Protein AF-A0A1H4D7G7-F1 (afdb_monomer_lite)

Structure (mmCIF, N/CA/C/O backbone):
data_AF-A0A1H4D7G7-F1
#
_entry.id   AF-A0A1H4D7G7-F1
#
loop_
_atom_site.group_PDB
_atom_site.id
_atom_site.type_symbol
_atom_site.label_atom_id
_atom_site.label_alt_id
_atom_site.label_comp_id
_atom_site.label_asym_id
_atom_site.label_entity_id
_atom_site.label_seq_id
_atom_site.pdbx_PDB_ins_code
_atom_site.Cartn_x
_atom_site.Cartn_y
_atom_site.Cartn_z
_atom_site.occupancy
_atom_site.B_iso_or_equiv
_atom_site.auth_seq_id
_atom_site.auth_comp_id
_atom_site.auth_asym_id
_atom_site.auth_atom_id
_atom_site.pdbx_PDB_model_num
ATOM 1 N N . MET A 1 1 ? 55.343 37.343 -31.248 1.00 72.50 1 MET A N 1
ATOM 2 C CA . MET A 1 1 ? 54.315 36.961 -32.247 1.00 72.50 1 MET A CA 1
ATOM 3 C C . MET A 1 1 ? 54.359 35.471 -32.616 1.00 72.50 1 MET A C 1
ATOM 5 O O . MET A 1 1 ? 53.356 34.799 -32.429 1.00 72.50 1 MET A O 1
ATOM 9 N N . LEU A 1 2 ? 55.509 34.920 -33.034 1.00 82.06 2 LEU A N 1
ATOM 10 C CA . LEU A 1 2 ? 55.669 33.493 -33.398 1.00 82.06 2 LEU A CA 1
ATOM 11 C C . LEU A 1 2 ? 55.332 32.488 -32.276 1.00 82.06 2 LEU A C 1
ATOM 13 O O . LEU A 1 2 ? 54.690 31.473 -32.532 1.00 82.06 2 LEU A O 1
ATOM 17 N N . LEU A 1 3 ? 55.730 32.765 -31.028 1.00 81.56 3 LEU A N 1
ATOM 18 C CA . LEU A 1 3 ? 55.394 31.914 -29.872 1.00 81.56 3 LEU A CA 1
ATOM 19 C C . LEU A 1 3 ? 53.882 31.870 -29.603 1.00 81.56 3 LEU A C 1
ATOM 21 O O . LEU A 1 3 ? 53.335 30.801 -29.353 1.00 81.56 3 LEU A O 1
ATOM 25 N N . LEU A 1 4 ? 53.203 33.013 -29.740 1.00 83.75 4 LEU A N 1
ATOM 26 C CA . LEU A 1 4 ? 51.756 33.121 -29.550 1.00 83.75 4 LEU A CA 1
ATOM 27 C C . LEU A 1 4 ? 50.996 32.285 -30.594 1.00 83.75 4 LEU A C 1
ATOM 29 O O . LEU A 1 4 ? 50.075 31.561 -30.243 1.00 83.75 4 LEU A O 1
ATOM 33 N N . GLN A 1 5 ? 51.436 32.309 -31.858 1.00 86.69 5 GLN A N 1
ATOM 34 C CA . GLN A 1 5 ? 50.846 31.511 -32.944 1.00 86.69 5 GLN A CA 1
ATOM 35 C C . GLN A 1 5 ? 51.059 29.999 -32.774 1.00 86.69 5 GLN A C 1
ATOM 37 O O . GLN A 1 5 ? 50.187 29.199 -33.113 1.00 86.69 5 GLN A O 1
ATOM 42 N N . LYS A 1 6 ? 52.219 29.580 -32.252 1.00 89.31 6 LYS A N 1
ATOM 43 C CA . LYS A 1 6 ? 52.478 28.162 -31.956 1.00 89.31 6 LYS A CA 1
ATOM 44 C C . LYS A 1 6 ? 51.603 27.665 -30.804 1.00 89.31 6 LYS A C 1
ATOM 46 O O . LYS A 1 6 ? 51.054 26.571 -30.901 1.00 89.31 6 LYS A O 1
ATOM 51 N N . LEU A 1 7 ? 51.439 28.479 -29.760 1.00 90.19 7 LEU A N 1
ATOM 52 C CA . LEU A 1 7 ? 50.587 28.161 -28.613 1.00 90.19 7 LEU A CA 1
ATOM 53 C C . LEU A 1 7 ? 49.107 28.075 -29.000 1.00 90.19 7 LEU A C 1
ATOM 55 O O . LEU A 1 7 ? 48.448 27.109 -28.628 1.00 90.19 7 LEU A O 1
ATOM 59 N N . THR A 1 8 ? 48.590 29.016 -29.798 1.00 92.06 8 THR A N 1
ATOM 60 C CA . THR A 1 8 ? 47.190 28.964 -30.255 1.00 92.06 8 THR A CA 1
ATOM 61 C C . THR A 1 8 ? 46.919 27.748 -31.135 1.00 92.06 8 THR A C 1
ATOM 63 O O . THR A 1 8 ? 45.893 27.093 -30.971 1.00 92.06 8 THR A O 1
ATOM 66 N N . LYS A 1 9 ? 47.854 27.386 -32.024 1.00 92.25 9 LYS A N 1
ATOM 67 C CA . LYS A 1 9 ? 47.738 26.180 -32.854 1.00 92.25 9 LYS A CA 1
ATOM 68 C C . LYS A 1 9 ? 47.777 24.901 -32.014 1.00 92.25 9 LYS A C 1
ATOM 70 O O . LYS A 1 9 ? 46.981 24.002 -32.260 1.00 92.25 9 LYS A O 1
ATOM 75 N N . ALA A 1 10 ? 48.672 24.816 -31.030 1.00 93.00 10 ALA A N 1
ATOM 76 C CA . ALA A 1 10 ? 48.742 23.669 -30.125 1.00 93.00 10 ALA A CA 1
ATOM 77 C C . ALA A 1 10 ? 47.455 23.519 -29.299 1.00 93.00 10 ALA A C 1
ATOM 79 O O . ALA A 1 10 ? 46.913 22.419 -29.214 1.00 93.00 10 ALA A O 1
ATOM 80 N N . LEU A 1 11 ? 46.929 24.626 -28.764 1.00 94.81 11 LEU A N 1
ATOM 81 C CA . LEU A 1 11 ? 45.669 24.635 -28.023 1.00 94.81 11 LEU A CA 1
ATOM 82 C C . LEU A 1 11 ? 44.494 24.194 -28.905 1.00 94.81 11 LEU A C 1
ATOM 84 O O . LEU A 1 11 ? 43.697 23.374 -28.470 1.00 94.81 11 LEU A O 1
ATOM 88 N N . LEU A 1 12 ? 44.422 24.677 -30.150 1.00 95.62 12 LEU A N 1
ATOM 89 C CA . LEU A 1 12 ? 43.390 24.281 -31.111 1.00 95.62 12 LEU A CA 1
ATOM 90 C C . LEU A 1 12 ? 43.418 22.774 -31.417 1.00 95.62 12 LEU A C 1
ATOM 92 O O . LEU A 1 12 ? 42.372 22.138 -31.483 1.00 95.62 12 LEU A O 1
ATOM 96 N N . TRP A 1 13 ? 44.603 22.186 -31.604 1.00 95.94 13 TRP A N 1
ATOM 97 C CA . TRP A 1 13 ? 44.719 20.740 -31.831 1.00 95.94 13 TRP A CA 1
ATOM 98 C C . TRP A 1 13 ? 44.355 19.927 -30.592 1.00 95.94 13 TRP A C 1
ATOM 100 O O . TRP A 1 13 ? 43.711 18.888 -30.720 1.00 95.94 13 TRP A O 1
ATOM 110 N N . LEU A 1 14 ? 44.728 20.405 -29.403 1.00 96.12 14 LEU A N 1
ATOM 111 C CA . LEU A 1 14 ? 44.360 19.767 -28.143 1.00 96.12 14 LEU A CA 1
ATOM 112 C C . LEU A 1 14 ? 42.837 19.779 -27.943 1.00 96.12 14 LEU A C 1
ATOM 114 O O . LEU A 1 14 ? 42.250 18.745 -27.625 1.00 96.12 14 LEU A O 1
ATOM 118 N N . THR A 1 15 ? 42.185 20.925 -28.162 1.00 94.88 15 THR A N 1
ATOM 119 C CA . THR A 1 15 ? 40.726 21.043 -28.036 1.00 94.88 15 THR A CA 1
ATOM 120 C C . THR A 1 15 ? 40.000 20.198 -29.077 1.00 94.88 15 THR A C 1
ATOM 122 O O . THR A 1 15 ? 39.078 19.468 -28.717 1.00 94.88 15 THR A O 1
ATOM 125 N N . LEU A 1 16 ? 40.442 20.217 -30.339 1.00 96.44 16 LEU A N 1
ATOM 126 C CA . LEU A 1 16 ? 39.862 19.392 -31.401 1.00 96.44 16 LEU A CA 1
ATOM 127 C C . LEU A 1 16 ? 40.033 17.892 -31.121 1.00 96.44 16 LEU A C 1
ATOM 129 O O . LEU A 1 16 ? 39.079 17.131 -31.261 1.00 96.44 16 LEU A O 1
ATOM 133 N N . GLY A 1 17 ? 41.225 17.470 -30.687 1.00 96.31 17 GLY A N 1
ATOM 134 C CA . GLY A 1 17 ? 41.498 16.081 -30.318 1.00 96.31 17 GLY A CA 1
ATOM 135 C C . GLY A 1 17 ? 40.629 15.610 -29.151 1.00 96.31 17 GLY A C 1
ATOM 136 O O . GLY A 1 17 ? 40.081 14.511 -29.190 1.00 96.31 17 GLY A O 1
ATOM 137 N N . THR A 1 18 ? 40.427 16.474 -28.153 1.00 95.88 18 THR A N 1
ATOM 138 C CA . THR A 1 18 ? 39.562 16.188 -26.997 1.00 95.88 18 THR A CA 1
ATOM 139 C C . THR A 1 18 ? 38.098 16.070 -27.420 1.00 95.88 18 THR A C 1
ATOM 141 O O . THR A 1 18 ? 37.414 15.129 -27.023 1.00 95.88 18 THR A O 1
ATOM 144 N N . LEU A 1 19 ? 37.614 16.979 -28.272 1.00 96.19 19 LEU A N 1
ATOM 145 C CA . LEU A 1 19 ? 36.248 16.934 -28.795 1.00 96.19 19 LEU A CA 1
ATOM 146 C C . LEU A 1 19 ? 35.998 15.656 -29.607 1.00 96.19 19 LEU A C 1
ATOM 148 O O . LEU A 1 19 ? 34.985 14.990 -29.406 1.00 96.19 19 LEU A O 1
ATOM 152 N N . LEU A 1 20 ? 36.932 15.285 -30.487 1.00 96.75 20 LEU A N 1
ATOM 153 C CA . LEU A 1 20 ? 36.823 14.075 -31.300 1.00 96.75 20 LEU A CA 1
ATOM 154 C C . LEU A 1 20 ? 36.818 12.811 -30.437 1.00 96.75 20 LEU A C 1
ATOM 156 O O . LEU A 1 20 ? 36.052 11.890 -30.718 1.00 96.75 20 LEU A O 1
ATOM 160 N N . LEU A 1 21 ? 37.616 12.779 -29.366 1.00 96.81 21 LEU A N 1
ATOM 161 C CA . LEU A 1 21 ? 37.605 11.688 -28.394 1.00 96.81 21 LEU A CA 1
ATOM 162 C C . LEU A 1 21 ? 36.230 11.552 -27.720 1.00 96.81 21 LEU A C 1
ATOM 164 O O . LEU A 1 21 ? 35.680 10.454 -27.686 1.00 96.81 21 LEU A O 1
ATOM 168 N N . VAL A 1 22 ? 35.653 12.658 -27.235 1.00 95.19 22 VAL A N 1
ATOM 169 C CA . VAL A 1 22 ? 34.330 12.666 -26.580 1.00 95.19 22 VAL A CA 1
ATOM 170 C C . VAL A 1 22 ? 33.235 12.205 -27.541 1.00 95.19 22 VAL A C 1
ATOM 172 O O . VAL A 1 22 ? 32.423 11.353 -27.185 1.00 95.19 22 VAL A O 1
ATOM 175 N N . VAL A 1 23 ? 33.236 12.715 -28.776 1.00 95.69 23 VAL A N 1
ATOM 176 C CA . VAL A 1 23 ? 32.271 12.308 -29.808 1.00 95.69 23 VAL A CA 1
ATOM 177 C C . VAL A 1 23 ? 32.429 10.826 -30.147 1.00 95.69 23 VAL A C 1
ATOM 179 O O . VAL A 1 23 ? 31.435 10.107 -30.194 1.00 95.69 23 VAL A O 1
ATOM 182 N N . SER A 1 24 ? 33.662 10.343 -30.326 1.00 96.81 24 SER A N 1
ATOM 183 C CA . SER A 1 24 ? 33.929 8.929 -30.631 1.00 96.81 24 SER A CA 1
ATOM 184 C C . SER A 1 24 ? 33.468 8.011 -29.499 1.00 96.81 24 SER A C 1
ATOM 186 O O . SER A 1 24 ? 32.857 6.976 -29.753 1.00 96.81 24 SER A O 1
ATOM 188 N N . PHE A 1 25 ? 33.707 8.407 -28.246 1.00 95.75 25 PHE A N 1
ATOM 189 C CA . PHE A 1 25 ? 33.234 7.672 -27.078 1.00 95.75 25 PHE A CA 1
ATOM 190 C C . PHE A 1 25 ? 31.703 7.641 -27.001 1.00 95.75 25 PHE A C 1
ATOM 192 O O . PHE A 1 25 ? 31.121 6.589 -26.752 1.00 95.75 25 PHE A O 1
ATOM 199 N N . TYR A 1 26 ? 31.034 8.761 -27.280 1.00 95.69 26 TYR A N 1
ATOM 200 C CA . TYR A 1 26 ? 29.573 8.806 -27.319 1.00 95.69 26 TYR A CA 1
ATOM 201 C C . TYR A 1 26 ? 28.992 7.926 -28.437 1.00 95.69 26 TYR A C 1
ATOM 203 O O . TYR A 1 26 ? 28.049 7.177 -28.197 1.00 95.69 26 TYR A O 1
ATOM 211 N N . VAL A 1 27 ? 29.581 7.944 -29.636 1.00 96.94 27 VAL A N 1
ATOM 212 C CA . VAL A 1 27 ? 29.175 7.054 -30.739 1.00 96.94 27 VAL A CA 1
ATOM 213 C C . VAL A 1 27 ? 29.378 5.584 -30.365 1.00 96.94 27 VAL A C 1
ATOM 215 O O . VAL A 1 27 ? 28.518 4.758 -30.662 1.00 96.94 27 VAL A O 1
ATOM 218 N N . LEU A 1 28 ? 30.467 5.250 -29.666 1.00 96.62 28 LEU A N 1
ATOM 219 C CA . LEU A 1 28 ? 30.684 3.901 -29.143 1.00 96.62 28 LEU A CA 1
ATOM 220 C C . LEU A 1 28 ? 29.592 3.501 -28.137 1.00 96.62 28 LEU A C 1
ATOM 222 O O . LEU A 1 28 ? 29.082 2.386 -28.214 1.00 96.62 28 LEU A O 1
ATOM 226 N N . LEU A 1 29 ? 29.191 4.403 -27.235 1.00 96.06 29 LEU A N 1
ATOM 227 C CA . LEU A 1 29 ? 28.075 4.153 -26.317 1.00 96.06 29 LEU A CA 1
ATOM 228 C C . LEU A 1 29 ? 26.760 3.934 -27.069 1.00 96.06 29 LEU A C 1
ATOM 230 O O . LEU A 1 29 ? 26.033 3.002 -26.738 1.00 96.06 29 LEU A O 1
ATOM 234 N N . LEU A 1 30 ? 26.467 4.730 -28.099 1.00 96.56 30 LEU A N 1
ATOM 235 C CA . LEU A 1 30 ? 25.289 4.512 -28.942 1.00 96.56 30 LEU A CA 1
ATOM 236 C C . LEU A 1 30 ? 25.329 3.151 -29.642 1.00 96.56 30 LEU A C 1
ATOM 238 O O . LEU A 1 30 ? 24.310 2.475 -29.700 1.00 96.56 30 LEU A O 1
ATOM 242 N N . ALA A 1 31 ? 26.494 2.729 -30.138 1.00 96.81 31 ALA A N 1
ATOM 243 C CA . ALA A 1 31 ? 26.653 1.422 -30.770 1.00 96.81 31 ALA A CA 1
ATOM 244 C C . ALA A 1 31 ? 26.419 0.271 -29.775 1.00 96.81 31 ALA A C 1
ATOM 246 O O . ALA A 1 31 ? 25.742 -0.697 -30.108 1.00 96.81 31 ALA A O 1
ATOM 247 N N . ILE A 1 32 ? 26.92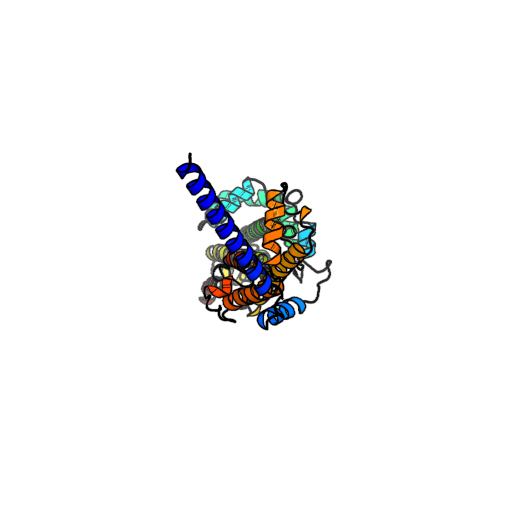9 0.396 -28.543 1.00 96.38 32 ILE A N 1
ATOM 248 C CA . ILE A 1 32 ? 26.692 -0.571 -27.458 1.00 96.38 32 ILE A CA 1
ATOM 249 C C . ILE A 1 32 ? 25.203 -0.630 -27.082 1.00 96.38 32 ILE A C 1
ATOM 251 O O . ILE A 1 32 ? 24.690 -1.705 -26.794 1.00 96.38 32 ILE A O 1
ATOM 255 N N . ASN A 1 33 ? 24.509 0.510 -27.101 1.00 96.81 33 ASN A N 1
ATOM 256 C CA . ASN A 1 33 ? 23.103 0.646 -26.708 1.00 96.81 33 ASN A CA 1
ATOM 257 C C . ASN A 1 33 ? 22.142 0.660 -27.909 1.00 96.81 33 ASN A C 1
ATOM 259 O O . ASN A 1 33 ? 21.031 1.169 -27.808 1.00 96.81 33 ASN A O 1
ATOM 263 N N . TRP A 1 34 ? 22.557 0.136 -29.065 1.00 95.81 34 TRP A N 1
ATOM 264 C CA . TRP A 1 34 ? 21.740 0.197 -30.279 1.00 95.81 34 TRP A CA 1
ATOM 265 C C . TRP A 1 34 ? 20.520 -0.733 -30.225 1.00 95.81 34 TRP A C 1
ATOM 267 O O . TRP A 1 34 ? 19.494 -0.462 -30.848 1.00 95.81 34 TRP A O 1
ATOM 277 N N . GLN A 1 35 ? 20.635 -1.843 -29.498 1.00 95.25 35 GLN A N 1
ATOM 278 C CA . GLN A 1 35 ? 19.604 -2.865 -29.391 1.00 95.25 35 GLN A CA 1
ATOM 279 C C . GLN A 1 35 ? 19.269 -3.119 -27.924 1.00 95.25 35 GLN A C 1
ATOM 281 O O . GLN A 1 35 ? 20.166 -3.265 -27.099 1.00 95.25 35 GLN A O 1
ATOM 286 N N . ASP A 1 36 ? 17.972 -3.188 -27.627 1.00 95.88 36 ASP A N 1
ATOM 287 C CA . ASP A 1 36 ? 17.471 -3.553 -26.303 1.00 95.88 36 ASP A CA 1
ATOM 288 C C . ASP A 1 36 ? 17.492 -5.079 -26.093 1.00 95.88 36 ASP A C 1
ATOM 290 O O . ASP A 1 36 ? 17.493 -5.869 -27.043 1.00 95.88 36 ASP A O 1
ATOM 294 N N . GLU A 1 37 ? 17.485 -5.496 -24.832 1.00 95.44 37 GLU A N 1
ATOM 295 C CA . GLU A 1 37 ? 17.412 -6.899 -24.431 1.00 95.44 37 GLU A CA 1
ATOM 296 C C . GLU A 1 37 ? 16.010 -7.488 -24.648 1.00 95.44 37 GLU A C 1
ATOM 298 O O . GLU A 1 37 ? 14.997 -6.787 -24.655 1.00 95.44 37 GLU A O 1
ATOM 303 N N . ALA A 1 38 ? 15.930 -8.817 -24.746 1.00 96.94 38 ALA A N 1
ATOM 304 C CA . ALA A 1 38 ? 14.667 -9.521 -24.544 1.00 96.94 38 ALA A CA 1
ATOM 305 C C . ALA A 1 38 ? 14.270 -9.503 -23.049 1.00 96.94 38 ALA A C 1
ATOM 307 O O . ALA A 1 38 ? 15.136 -9.338 -22.183 1.00 96.94 38 ALA A O 1
ATOM 308 N N . PRO A 1 39 ? 12.984 -9.695 -22.703 1.00 97.06 39 PRO A N 1
ATOM 309 C CA . PRO A 1 39 ? 12.581 -9.819 -21.307 1.00 97.06 39 PRO A CA 1
ATOM 310 C C . PRO A 1 39 ? 13.291 -10.982 -20.603 1.00 97.06 39 PRO A C 1
ATOM 312 O O . PRO A 1 39 ? 13.371 -12.094 -21.125 1.00 97.06 39 PRO A O 1
ATOM 315 N N . SER A 1 40 ? 13.813 -10.723 -19.406 1.00 96.75 40 SER A N 1
ATOM 316 C CA . SER A 1 40 ? 14.451 -11.747 -18.580 1.00 96.75 40 SER A CA 1
ATOM 317 C C . SER A 1 40 ? 13.418 -12.683 -17.942 1.00 96.75 40 SER A C 1
ATOM 319 O O . SER A 1 40 ? 12.231 -12.362 -17.849 1.00 96.75 40 SER A O 1
ATOM 321 N N . ALA A 1 41 ? 13.867 -13.832 -17.426 1.00 96.88 41 ALA A N 1
ATOM 322 C CA . ALA A 1 41 ? 13.008 -14.740 -16.658 1.00 96.88 41 ALA A CA 1
ATOM 323 C C . ALA A 1 41 ? 12.365 -14.039 -15.443 1.00 96.88 41 ALA A C 1
ATOM 325 O O . ALA A 1 41 ? 11.176 -14.208 -15.185 1.00 96.88 41 ALA A O 1
ATOM 326 N N . ASN A 1 42 ? 13.130 -13.184 -14.758 1.00 96.62 42 ASN A N 1
ATOM 327 C CA . ASN A 1 42 ? 12.657 -12.360 -13.645 1.00 96.62 42 ASN A CA 1
ATOM 328 C C . ASN A 1 42 ? 11.555 -11.381 -14.084 1.00 96.62 42 ASN A C 1
ATOM 330 O O . ASN A 1 42 ? 10.530 -11.259 -13.414 1.00 96.62 42 ASN A O 1
ATOM 334 N N . ALA A 1 43 ? 11.733 -10.715 -15.229 1.00 96.75 43 ALA A N 1
ATOM 335 C CA . ALA A 1 43 ? 10.718 -9.823 -15.783 1.00 96.75 43 ALA A CA 1
ATOM 336 C C . ALA A 1 43 ? 9.438 -10.587 -16.165 1.00 96.75 43 ALA A C 1
ATOM 338 O O . ALA A 1 43 ? 8.340 -10.137 -15.844 1.00 96.75 43 ALA A O 1
ATOM 339 N N . HIS A 1 44 ? 9.559 -11.770 -16.779 1.00 96.75 44 HIS A N 1
ATOM 340 C CA . HIS A 1 44 ? 8.412 -12.629 -17.083 1.00 96.75 44 HIS A CA 1
ATOM 341 C C . HIS A 1 44 ? 7.677 -13.109 -15.827 1.00 96.75 44 HIS A C 1
ATOM 343 O O . HIS A 1 44 ? 6.444 -13.112 -15.801 1.00 96.75 44 HIS A O 1
ATOM 349 N N . LEU A 1 45 ? 8.407 -13.471 -14.769 1.00 95.62 45 LEU A N 1
ATOM 350 C CA . LEU A 1 45 ? 7.817 -13.862 -13.491 1.00 95.62 45 LEU A CA 1
ATOM 351 C C . LEU A 1 45 ? 6.966 -12.727 -12.906 1.00 95.62 45 LEU A C 1
ATOM 353 O O . LEU A 1 45 ? 5.795 -12.944 -12.587 1.00 95.62 45 LEU A O 1
ATOM 357 N N . LEU A 1 46 ? 7.511 -11.511 -12.815 1.00 95.25 46 LEU A N 1
ATOM 358 C CA . LEU A 1 46 ? 6.773 -10.360 -12.285 1.00 95.25 46 LEU A CA 1
ATOM 359 C C . LEU A 1 46 ? 5.603 -9.960 -13.188 1.00 95.25 46 LEU A C 1
ATOM 361 O O . LEU A 1 46 ? 4.513 -9.686 -12.690 1.00 95.25 46 LEU A O 1
ATOM 365 N N . GLN A 1 47 ? 5.783 -10.011 -14.509 1.00 94.75 47 GLN A N 1
ATOM 366 C CA . GLN A 1 47 ? 4.707 -9.764 -15.464 1.00 94.75 47 GLN A CA 1
ATOM 367 C C . GLN A 1 47 ? 3.548 -10.747 -15.283 1.00 94.75 47 GLN A C 1
ATOM 369 O O . GLN A 1 47 ? 2.395 -10.325 -15.208 1.00 94.75 47 GLN A O 1
ATOM 374 N N . SER A 1 48 ? 3.848 -12.045 -15.199 1.00 94.19 48 SER A N 1
ATOM 375 C CA . SER A 1 48 ? 2.826 -13.076 -15.012 1.00 94.19 48 SER A CA 1
ATOM 376 C C . SER A 1 48 ? 2.116 -12.917 -13.668 1.00 94.19 48 SER A C 1
ATOM 378 O O . SER A 1 48 ? 0.890 -12.936 -13.632 1.00 94.19 48 SER A O 1
ATOM 380 N N . THR A 1 49 ? 2.861 -12.648 -12.591 1.00 92.06 49 THR A N 1
ATOM 381 C CA . THR A 1 49 ? 2.297 -12.388 -11.258 1.00 92.06 49 THR A CA 1
ATOM 382 C C . THR A 1 49 ? 1.317 -11.218 -11.292 1.00 92.06 49 THR A C 1
ATOM 384 O O . THR A 1 49 ? 0.211 -11.313 -10.771 1.00 92.06 49 THR A O 1
ATOM 387 N N . PHE A 1 50 ? 1.689 -10.126 -11.961 1.00 90.12 50 PHE A N 1
ATOM 388 C CA . PHE A 1 50 ? 0.834 -8.952 -12.083 1.00 90.12 50 PHE A CA 1
ATOM 389 C C . PHE A 1 50 ? -0.447 -9.229 -12.891 1.00 90.12 50 PHE A C 1
ATOM 391 O O . PHE A 1 50 ? -1.522 -8.741 -12.545 1.00 90.12 50 PHE A O 1
ATOM 398 N N . GLN A 1 51 ? -0.346 -10.023 -13.962 1.00 87.06 51 GLN A N 1
ATOM 399 C CA . GLN A 1 51 ? -1.456 -10.324 -14.875 1.00 87.06 51 GLN A CA 1
ATOM 400 C C . GLN A 1 51 ? -2.463 -11.347 -14.334 1.00 87.06 51 GLN A C 1
ATOM 402 O O . GLN A 1 51 ? -3.595 -11.380 -14.812 1.00 87.06 51 GLN A O 1
ATOM 407 N N . MET A 1 52 ? -2.086 -12.172 -13.354 1.00 80.81 52 MET A N 1
ATOM 408 C CA . MET A 1 52 ? -2.983 -13.179 -12.764 1.00 80.81 52 MET A CA 1
ATOM 409 C C . MET A 1 52 ? -4.142 -12.573 -11.958 1.00 80.81 52 MET A C 1
ATOM 411 O O . MET A 1 52 ? -5.110 -13.267 -11.648 1.00 80.81 52 MET A O 1
ATOM 415 N N . ASN A 1 53 ? -4.083 -11.280 -11.642 1.00 77.81 53 ASN A N 1
ATOM 416 C CA . ASN A 1 53 ? -5.120 -10.602 -10.880 1.00 77.81 53 ASN A CA 1
ATOM 417 C C . ASN A 1 53 ? -6.309 -10.227 -11.775 1.00 77.81 53 ASN A C 1
ATOM 419 O O . ASN A 1 53 ? -6.269 -9.236 -12.506 1.00 77.81 53 ASN A O 1
ATOM 423 N N . ALA A 1 54 ? -7.393 -11.003 -11.689 1.00 81.62 54 ALA A N 1
ATOM 424 C CA . ALA A 1 54 ? -8.651 -10.660 -12.344 1.00 81.62 54 ALA A CA 1
ATOM 425 C C . ALA A 1 54 ? -9.177 -9.301 -11.832 1.00 81.62 54 ALA A C 1
ATOM 427 O O . ALA A 1 54 ? -9.103 -9.036 -10.626 1.00 81.62 54 ALA A O 1
ATOM 428 N N . PRO A 1 55 ? -9.704 -8.434 -12.716 1.00 87.31 55 PRO A N 1
ATOM 429 C CA . PRO A 1 55 ? -10.248 -7.149 -12.305 1.00 87.31 55 PRO A CA 1
ATOM 430 C C . PRO A 1 55 ? -11.511 -7.339 -11.459 1.00 87.31 55 PRO A C 1
ATOM 432 O O . PRO A 1 55 ? -12.409 -8.105 -11.813 1.00 87.31 55 PRO A O 1
ATOM 435 N N . VAL A 1 56 ? -11.592 -6.607 -10.353 1.00 91.31 56 VAL A N 1
ATOM 436 C CA . VAL A 1 56 ? -12.771 -6.536 -9.486 1.00 91.31 56 VAL A CA 1
ATOM 437 C C . VAL A 1 56 ? -13.674 -5.392 -9.950 1.00 91.31 56 VAL A C 1
ATOM 439 O O . VAL A 1 56 ? -13.203 -4.290 -10.223 1.00 91.31 56 VAL A O 1
ATOM 442 N N . ALA A 1 57 ? -14.984 -5.636 -10.019 1.00 93.06 57 ALA A N 1
ATOM 443 C CA . ALA A 1 57 ? -15.952 -4.611 -10.402 1.00 93.06 57 ALA A CA 1
ATOM 444 C C . ALA A 1 57 ? -16.030 -3.460 -9.374 1.00 93.06 57 ALA A C 1
ATOM 446 O O . ALA A 1 57 ? -16.031 -3.676 -8.161 1.00 93.06 57 ALA A O 1
ATOM 447 N N . ASP A 1 58 ? -16.166 -2.224 -9.863 1.00 92.62 58 ASP A N 1
ATOM 448 C CA . ASP A 1 58 ? -16.109 -0.990 -9.057 1.00 92.62 58 ASP A CA 1
ATOM 449 C C . ASP A 1 58 ? -17.180 -0.851 -7.969 1.00 92.62 58 ASP A C 1
ATOM 451 O O . ASP A 1 58 ? -17.028 -0.051 -7.042 1.00 92.62 58 ASP A O 1
ATOM 455 N N . ASN A 1 59 ? -18.296 -1.564 -8.104 1.00 92.81 59 ASN A N 1
ATOM 456 C CA . ASN A 1 59 ? -19.394 -1.549 -7.140 1.00 92.81 59 ASN A CA 1
ATOM 457 C C . ASN A 1 59 ? -19.152 -2.482 -5.944 1.00 92.81 59 ASN A C 1
ATOM 459 O O . ASN A 1 59 ? -19.825 -2.336 -4.930 1.00 92.81 59 ASN A O 1
ATOM 463 N N . ILE A 1 60 ? -18.206 -3.419 -6.053 1.00 94.56 60 ILE A N 1
ATOM 464 C CA . ILE A 1 60 ? -17.849 -4.371 -4.990 1.00 94.56 60 ILE A CA 1
ATOM 465 C C . ILE A 1 60 ? -16.395 -4.218 -4.515 1.00 94.56 60 ILE A C 1
ATOM 467 O O . ILE A 1 60 ? -15.977 -4.935 -3.608 1.00 94.56 60 ILE A O 1
ATOM 471 N N . ASN A 1 61 ? -15.635 -3.287 -5.103 1.00 95.81 61 ASN A N 1
ATOM 472 C CA . ASN A 1 61 ? -14.265 -2.954 -4.722 1.00 95.81 61 ASN A CA 1
ATOM 473 C C . ASN A 1 61 ? -14.232 -1.768 -3.742 1.00 95.81 61 ASN A C 1
ATOM 475 O O . ASN A 1 61 ? -14.561 -0.636 -4.108 1.00 95.81 61 ASN A O 1
ATOM 479 N N . GLY A 1 62 ? -13.767 -2.008 -2.515 1.00 95.69 62 GLY A N 1
ATOM 480 C CA . GLY A 1 62 ? -13.617 -0.976 -1.489 1.00 95.69 62 GLY A CA 1
ATOM 481 C C . GLY A 1 62 ? -12.642 0.132 -1.889 1.00 95.69 62 GLY A C 1
ATOM 482 O O . GLY A 1 62 ? -12.856 1.288 -1.529 1.00 95.69 62 GLY A O 1
ATOM 483 N N . TYR A 1 63 ? -11.637 -0.173 -2.718 1.00 94.88 63 TYR A N 1
ATOM 484 C CA . TYR A 1 63 ? -10.707 0.838 -3.225 1.00 94.88 63 TYR A CA 1
ATOM 485 C C . TYR A 1 63 ? -11.405 1.862 -4.133 1.00 94.88 63 TYR A C 1
ATOM 487 O O . TYR A 1 63 ? -11.170 3.067 -4.031 1.00 94.88 63 TYR A O 1
ATOM 495 N N . SER A 1 64 ? -12.326 1.407 -4.988 1.00 94.44 64 SER A N 1
ATOM 496 C CA . SER A 1 64 ? -13.106 2.292 -5.860 1.00 94.44 64 SER A CA 1
ATOM 497 C C . SER A 1 64 ? -14.044 3.193 -5.047 1.00 94.44 64 SER A C 1
ATOM 499 O O . SER A 1 64 ? -14.231 4.362 -5.389 1.00 94.44 64 SER A O 1
ATOM 501 N N . TYR A 1 65 ? -14.612 2.694 -3.941 1.00 95.44 65 TYR A N 1
ATOM 502 C CA . TYR A 1 65 ? -15.345 3.538 -2.991 1.00 95.44 65 TYR A CA 1
ATOM 503 C C . TYR A 1 65 ? -14.423 4.549 -2.299 1.00 95.44 65 TYR A C 1
ATOM 505 O O . TYR A 1 65 ? -14.762 5.734 -2.259 1.00 95.44 65 TYR A O 1
ATOM 513 N N . PHE A 1 66 ? -13.258 4.103 -1.816 1.00 95.06 66 PHE A N 1
ATOM 514 C CA . PHE A 1 66 ? -12.235 4.948 -1.202 1.00 95.06 66 PHE A CA 1
ATOM 515 C C . PHE A 1 66 ? -11.886 6.127 -2.114 1.00 95.06 66 PHE A C 1
ATOM 517 O O . PHE A 1 66 ? -12.077 7.266 -1.705 1.00 95.06 66 PHE A O 1
ATOM 524 N N . LEU A 1 67 ? -11.501 5.890 -3.371 1.00 92.50 67 LEU A N 1
ATOM 525 C CA . LEU A 1 67 ? -11.148 6.961 -4.311 1.00 92.50 67 LEU A CA 1
ATOM 526 C C . LEU A 1 67 ? -12.250 8.012 -4.503 1.00 92.50 67 LEU A C 1
ATOM 528 O O . LEU A 1 67 ? -11.951 9.200 -4.600 1.00 92.50 67 LEU A O 1
ATOM 532 N N . ARG A 1 68 ? -13.520 7.593 -4.553 1.00 92.06 68 ARG A N 1
ATOM 533 C CA . ARG A 1 68 ? -14.656 8.503 -4.777 1.00 92.06 68 ARG A CA 1
ATOM 534 C C . ARG A 1 68 ? -14.968 9.399 -3.577 1.00 92.06 68 ARG A C 1
ATOM 536 O O . ARG A 1 68 ? -15.474 10.499 -3.772 1.00 92.06 68 ARG A O 1
ATOM 543 N N . HIS A 1 69 ? -14.687 8.939 -2.359 1.00 92.38 69 HIS A N 1
ATOM 544 C CA . HIS A 1 69 ? -15.134 9.604 -1.126 1.00 92.38 69 HIS A CA 1
ATOM 545 C C . HIS A 1 69 ? -13.983 10.169 -0.283 1.00 92.38 69 HIS A C 1
ATOM 547 O O . HIS A 1 69 ? -14.206 10.990 0.603 1.00 92.38 69 HIS A O 1
ATOM 553 N N . ASN A 1 70 ? -12.743 9.779 -0.575 1.00 84.88 70 ASN A N 1
ATOM 554 C CA . ASN A 1 70 ? -11.537 10.213 0.118 1.00 84.88 70 ASN A CA 1
ATOM 555 C C . ASN A 1 70 ? -11.087 11.609 -0.340 1.00 84.88 70 ASN A C 1
ATOM 557 O O . ASN A 1 70 ? -10.082 11.775 -1.031 1.00 84.88 70 ASN A O 1
ATOM 561 N N . THR A 1 71 ? -11.839 12.637 0.049 1.00 77.44 71 THR A N 1
ATOM 562 C CA . THR A 1 71 ? -11.415 14.029 -0.136 1.00 77.44 71 THR A CA 1
ATOM 563 C C . THR A 1 71 ? -11.429 14.764 1.197 1.00 77.44 71 THR A C 1
ATOM 565 O O . THR A 1 71 ? -12.370 14.645 1.979 1.00 77.44 71 THR A O 1
ATOM 568 N N . GLN A 1 72 ? -10.385 15.553 1.465 1.00 65.06 72 GLN A N 1
ATOM 569 C CA . GLN A 1 72 ? -10.277 16.331 2.707 1.00 65.06 72 GLN A CA 1
ATOM 570 C C . GLN A 1 72 ? -11.427 17.335 2.872 1.00 65.06 72 GLN A C 1
ATOM 572 O O . GLN A 1 72 ? -11.830 17.612 3.995 1.00 65.06 72 GLN A O 1
ATOM 577 N N . ALA A 1 73 ? -11.974 17.847 1.765 1.00 66.06 73 ALA A N 1
ATOM 578 C CA . ALA A 1 73 ? -13.136 18.732 1.791 1.00 66.06 73 ALA A CA 1
ATOM 579 C C . ALA A 1 73 ? -14.394 18.031 2.334 1.00 66.06 73 ALA A C 1
ATOM 581 O O . ALA A 1 73 ? -15.205 18.667 2.997 1.00 66.06 73 ALA A O 1
ATOM 582 N N . LEU A 1 74 ? -14.546 16.729 2.071 1.00 73.94 74 LEU A N 1
ATOM 583 C CA . LEU A 1 74 ? -15.675 15.931 2.557 1.00 73.94 74 LEU A CA 1
ATOM 584 C C . LEU A 1 74 ? -15.406 15.303 3.930 1.00 73.94 74 LEU A C 1
ATOM 586 O O . LEU A 1 74 ? -16.347 14.958 4.636 1.00 73.94 74 LEU A O 1
ATOM 590 N N . LEU A 1 75 ? -14.132 15.153 4.299 1.00 86.75 75 LEU A N 1
ATOM 591 C CA . LEU A 1 75 ? -13.681 14.427 5.485 1.00 86.75 75 LEU A CA 1
ATOM 592 C C . LEU A 1 75 ? -12.676 15.258 6.312 1.00 86.75 75 LEU A C 1
ATOM 594 O O . LEU A 1 75 ? -11.516 14.848 6.455 1.00 86.75 75 LEU A O 1
ATOM 598 N N . PRO A 1 76 ? -13.071 16.439 6.826 1.00 87.31 76 PRO A N 1
ATOM 599 C CA . PRO A 1 76 ? -12.186 17.283 7.618 1.00 87.31 76 PRO A CA 1
ATOM 600 C C . PRO A 1 76 ? -11.856 16.629 8.965 1.00 87.31 76 PRO A C 1
ATOM 602 O O . PRO A 1 76 ? -12.664 15.908 9.543 1.00 87.31 76 PRO A O 1
ATOM 605 N N . VAL A 1 77 ? -10.659 16.911 9.479 1.00 91.19 77 VAL A N 1
ATOM 606 C CA . VAL A 1 77 ? -10.208 16.494 10.816 1.00 91.19 77 VAL A CA 1
ATOM 607 C C . VAL A 1 77 ? -9.873 17.751 11.602 1.00 91.19 77 VAL A C 1
ATOM 609 O O . VAL A 1 77 ? -8.945 18.473 11.216 1.00 91.19 77 VAL A O 1
ATOM 612 N N . SER A 1 78 ? -10.606 18.006 12.688 1.00 93.12 78 SER A N 1
ATOM 613 C CA . SER A 1 78 ? -10.392 19.176 13.543 1.00 93.12 78 SER A CA 1
ATOM 614 C C . SER A 1 78 ? -8.999 19.174 14.181 1.00 93.12 78 SER A C 1
ATOM 616 O O . SER A 1 78 ? -8.366 18.127 14.354 1.00 93.12 78 SER A O 1
ATOM 618 N N . ASP A 1 79 ? -8.504 20.352 14.562 1.00 93.50 79 ASP A N 1
ATOM 619 C CA . ASP A 1 79 ? -7.199 20.468 15.225 1.00 93.50 79 ASP A CA 1
ATOM 620 C C . ASP A 1 79 ? -7.177 19.734 16.571 1.00 93.50 79 ASP A C 1
ATOM 622 O O . ASP A 1 79 ? -6.175 19.106 16.909 1.00 93.50 79 ASP A O 1
ATOM 626 N N . LYS A 1 80 ? -8.306 19.733 17.295 1.00 92.25 80 LYS A N 1
ATOM 627 C CA . LYS A 1 80 ? -8.475 18.968 18.537 1.00 92.25 80 LYS A CA 1
ATOM 628 C C . LYS A 1 80 ? -8.330 17.466 18.293 1.00 92.25 80 LYS A C 1
ATOM 630 O O . LYS A 1 80 ? -7.550 16.813 18.982 1.00 92.25 80 LYS A O 1
ATOM 635 N N . LEU A 1 81 ? -9.015 16.925 17.280 1.00 92.81 81 LEU A N 1
ATOM 636 C CA . LEU A 1 81 ? -8.913 15.504 16.942 1.00 92.81 81 LEU A CA 1
ATOM 637 C C . LEU A 1 81 ? -7.492 15.142 16.484 1.00 92.81 81 LEU A C 1
ATOM 639 O O . LEU A 1 81 ? -6.954 14.107 16.872 1.00 92.81 81 LEU A O 1
ATOM 643 N N . ARG A 1 82 ? -6.838 16.023 15.717 1.00 92.44 82 ARG A N 1
ATOM 644 C CA . ARG A 1 82 ? -5.441 15.837 15.297 1.00 92.44 82 ARG A CA 1
ATOM 645 C C . ARG A 1 82 ? -4.467 15.847 16.479 1.00 92.44 82 ARG A C 1
ATOM 647 O O . ARG A 1 82 ? -3.519 15.063 16.478 1.00 92.44 82 ARG A O 1
ATOM 654 N N . ALA A 1 83 ? -4.694 16.703 17.472 1.00 90.38 83 ALA A N 1
ATOM 655 C CA . ALA A 1 83 ? -3.896 16.746 18.693 1.00 90.38 83 ALA A CA 1
ATOM 656 C C . ALA A 1 83 ? -4.078 15.471 19.529 1.00 90.38 83 ALA A C 1
ATOM 658 O O . ALA A 1 83 ? -3.083 14.873 19.938 1.00 90.38 83 ALA A O 1
ATOM 659 N N . LEU A 1 84 ? -5.322 15.005 19.700 1.00 90.75 84 LEU A N 1
ATOM 660 C CA . LEU A 1 84 ? -5.620 13.750 20.395 1.00 90.75 84 LEU A CA 1
ATOM 661 C C . LEU A 1 84 ? -4.945 12.557 19.710 1.00 90.75 84 LEU A C 1
ATOM 663 O O . LEU A 1 84 ? -4.306 11.729 20.354 1.00 90.75 84 LEU A O 1
ATOM 667 N N . PHE A 1 85 ? -5.031 12.504 18.382 1.00 91.94 85 PHE A N 1
ATOM 668 C CA . PHE A 1 85 ? -4.295 11.546 17.573 1.00 91.94 85 PHE A CA 1
ATOM 669 C C . PHE A 1 85 ? -2.792 11.590 17.888 1.00 91.94 85 PHE A C 1
ATOM 671 O O . PHE A 1 85 ? -2.236 10.588 18.335 1.00 91.94 85 PHE A O 1
ATOM 678 N N . ALA A 1 86 ? -2.136 12.737 17.737 1.00 88.38 86 ALA A N 1
ATOM 679 C CA . ALA A 1 86 ? -0.703 12.842 18.009 1.00 88.38 86 ALA A CA 1
ATOM 680 C C . ALA A 1 86 ? -0.321 12.403 19.439 1.00 88.38 86 ALA A C 1
ATOM 682 O O . ALA A 1 86 ? 0.720 11.773 19.628 1.00 88.38 86 ALA A O 1
ATOM 683 N N . ALA A 1 87 ? -1.165 12.686 20.435 1.00 85.50 87 ALA A N 1
ATOM 684 C CA . ALA A 1 87 ? -0.952 12.243 21.810 1.00 85.50 87 ALA A CA 1
ATOM 685 C C . ALA A 1 87 ? -1.001 10.709 21.941 1.00 85.50 87 ALA A C 1
ATOM 687 O O . ALA A 1 87 ? -0.126 10.116 22.573 1.00 85.50 87 ALA A O 1
ATOM 688 N N . CYS A 1 88 ? -1.957 10.071 21.262 1.00 85.19 88 CYS A N 1
ATOM 689 C CA . CYS A 1 88 ? -2.157 8.622 21.260 1.00 85.19 88 CYS A CA 1
ATOM 690 C C . CYS A 1 88 ? -1.167 7.809 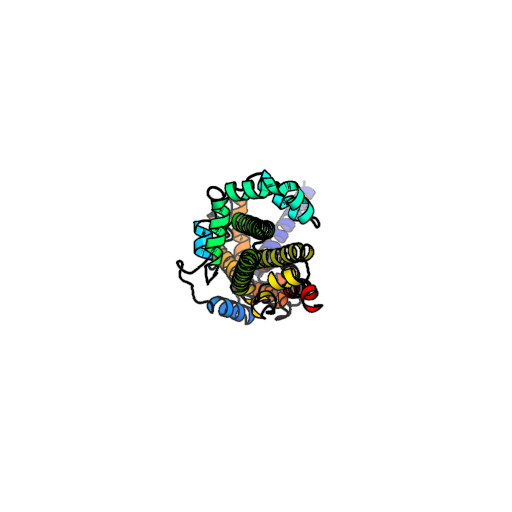20.413 1.00 85.19 88 CYS A C 1
ATOM 692 O O . CYS A 1 88 ? -1.174 6.583 20.486 1.00 85.19 88 CYS A O 1
ATOM 694 N N . ASP A 1 89 ? -0.292 8.456 19.639 1.00 79.00 89 ASP A N 1
ATOM 695 C CA . ASP A 1 89 ? 0.835 7.773 18.984 1.00 79.00 89 ASP A CA 1
ATOM 696 C C . ASP A 1 89 ? 2.006 7.501 19.966 1.00 79.00 89 ASP A C 1
ATOM 698 O O . ASP A 1 89 ? 3.010 6.894 19.590 1.00 79.00 89 ASP A O 1
ATOM 702 N N . ARG A 1 90 ? 1.894 7.937 21.234 1.00 73.94 90 ARG A N 1
ATOM 703 C CA . ARG A 1 90 ? 2.874 7.706 22.314 1.00 73.94 90 ARG A CA 1
ATOM 704 C C . ARG A 1 90 ? 2.453 6.533 23.215 1.00 73.94 90 ARG A C 1
ATOM 706 O O . ARG A 1 90 ? 1.303 6.107 23.196 1.00 73.94 90 ARG A O 1
ATOM 713 N N . LYS A 1 91 ? 3.385 6.019 24.035 1.00 66.44 91 LYS A N 1
ATOM 714 C CA . LYS A 1 91 ? 3.166 4.842 24.908 1.00 66.44 91 LYS A CA 1
ATOM 715 C C . LYS A 1 91 ? 2.023 4.998 25.929 1.00 66.44 91 LYS A C 1
ATOM 717 O O . LYS A 1 91 ? 1.527 3.984 26.401 1.00 66.44 91 LYS A O 1
ATOM 722 N N . ASP A 1 92 ? 1.556 6.220 26.186 1.00 79.00 92 ASP A N 1
ATOM 723 C CA . ASP A 1 92 ? 0.580 6.533 27.237 1.00 79.00 92 ASP A CA 1
ATOM 724 C C . ASP A 1 92 ? -0.805 6.950 26.694 1.00 79.00 92 ASP A C 1
ATOM 726 O O . ASP A 1 92 ? -1.521 7.709 27.344 1.00 79.00 92 ASP A O 1
ATOM 730 N N . CYS A 1 93 ? -1.210 6.465 25.508 1.00 85.50 93 CYS A N 1
ATOM 731 C CA . CYS A 1 93 ? -2.500 6.822 24.882 1.00 85.50 93 CYS A CA 1
ATOM 732 C C . CYS A 1 93 ? -3.701 6.680 25.834 1.00 85.50 93 CYS A C 1
ATOM 734 O O . CYS A 1 93 ? -4.575 7.540 25.843 1.00 85.50 93 CYS A O 1
ATOM 736 N N . TYR A 1 94 ? -3.727 5.655 26.691 1.00 84.81 94 TYR A N 1
ATOM 737 C CA . TYR A 1 94 ? -4.811 5.485 27.660 1.00 84.81 94 TYR A CA 1
ATOM 738 C C . TYR A 1 94 ? -4.938 6.649 28.655 1.00 84.81 94 TYR A C 1
ATOM 740 O O . TYR A 1 94 ? -6.053 7.059 28.979 1.00 84.81 94 TYR A O 1
ATOM 748 N N . VAL A 1 95 ? -3.815 7.198 29.129 1.00 85.50 95 VAL A N 1
ATOM 749 C CA . VAL A 1 95 ? -3.813 8.332 30.067 1.00 85.50 95 VAL A CA 1
ATOM 750 C C . VAL A 1 95 ? -4.420 9.559 29.392 1.00 85.50 95 VAL A C 1
ATOM 752 O O . VAL A 1 95 ? -5.275 10.226 29.970 1.00 85.50 95 VAL A O 1
ATOM 755 N N . GLU A 1 96 ? -4.030 9.803 28.141 1.00 86.50 96 GLU A N 1
ATOM 756 C CA . GLU A 1 96 ? -4.539 10.911 27.328 1.00 86.50 96 GLU A CA 1
ATOM 757 C C . GLU A 1 96 ? -6.044 10.748 27.047 1.00 86.50 96 GLU A C 1
ATOM 759 O O . GLU A 1 96 ? -6.809 11.700 27.194 1.00 86.50 96 GLU A O 1
ATOM 764 N N . LEU A 1 97 ? -6.500 9.532 26.714 1.00 87.62 97 LEU A N 1
ATOM 765 C CA . LEU A 1 97 ? -7.922 9.239 26.493 1.00 87.62 97 LEU A CA 1
ATOM 766 C C . LEU A 1 97 ? -8.758 9.386 27.762 1.00 87.62 97 LEU A C 1
ATOM 768 O O . LEU A 1 97 ? -9.834 9.976 27.716 1.00 87.62 97 LEU A O 1
ATOM 772 N N . SER A 1 98 ? -8.258 8.896 28.895 1.00 84.38 98 SER A N 1
ATOM 773 C CA . SER A 1 98 ? -8.950 9.015 30.181 1.00 84.38 98 SER A CA 1
ATOM 774 C C . SER A 1 98 ? -9.108 10.478 30.592 1.00 84.38 98 SER A C 1
ATOM 776 O O . SER A 1 98 ? -10.182 10.879 31.038 1.00 84.38 98 SER A O 1
ATOM 778 N N . ALA A 1 99 ? -8.067 11.294 30.389 1.00 85.56 99 ALA A N 1
ATOM 779 C CA . ALA A 1 99 ? -8.110 12.728 30.666 1.00 85.56 99 ALA A CA 1
ATOM 780 C C . ALA A 1 99 ? -9.071 13.484 29.731 1.00 85.56 99 ALA A C 1
ATOM 782 O O . ALA A 1 99 ? -9.714 14.441 30.158 1.00 85.56 99 ALA A O 1
ATOM 783 N N . ALA A 1 100 ? -9.193 13.044 28.476 1.00 83.94 100 ALA A N 1
ATOM 784 C CA . ALA A 1 100 ? -10.047 13.658 27.462 1.00 83.94 100 ALA A CA 1
ATOM 785 C C . ALA A 1 100 ? -11.453 13.034 27.356 1.00 83.94 100 ALA A C 1
ATOM 787 O O . ALA A 1 100 ? -12.202 13.409 26.459 1.00 83.94 100 ALA A O 1
ATOM 788 N N . SER A 1 101 ? -11.828 12.085 28.222 1.00 76.50 101 SER A N 1
ATOM 789 C CA . SER A 1 101 ? -12.989 11.199 28.014 1.00 76.50 101 SER A CA 1
ATOM 790 C C . SER A 1 101 ? -14.302 11.911 27.612 1.00 76.50 101 SER A C 1
ATOM 792 O O . SER A 1 101 ? -14.873 11.542 26.580 1.00 76.50 101 SER A O 1
ATOM 794 N N . PRO A 1 102 ? -14.760 12.979 28.307 1.00 77.19 102 PRO A N 1
ATOM 795 C CA . PRO A 1 102 ? -15.975 13.705 27.913 1.00 77.19 102 PRO A CA 1
ATOM 796 C C . PRO A 1 102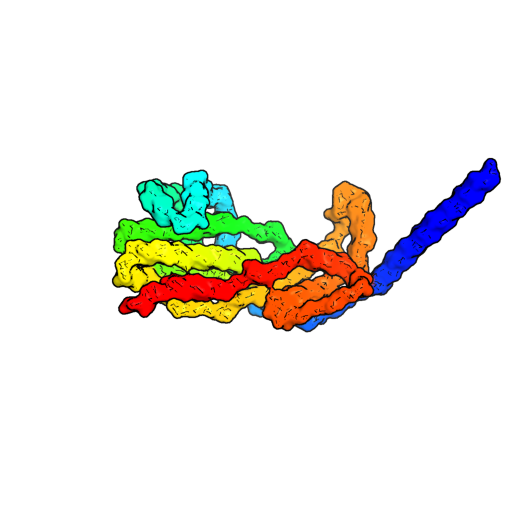 ? -15.868 14.378 26.533 1.00 77.19 102 PRO A C 1
ATOM 798 O O . PRO A 1 102 ? -16.849 14.465 25.790 1.00 77.19 102 PRO A O 1
ATOM 801 N N . ASP A 1 103 ? -14.666 14.821 26.166 1.00 86.94 103 ASP A N 1
ATOM 802 C CA . ASP A 1 103 ? -14.397 15.462 24.881 1.00 86.94 103 ASP A CA 1
ATOM 803 C C . ASP A 1 103 ? -14.314 14.434 23.743 1.00 86.94 103 ASP A C 1
ATOM 805 O O . ASP A 1 103 ? -14.655 14.762 22.609 1.00 86.94 103 ASP A O 1
ATOM 809 N N . VAL A 1 104 ? -13.923 13.179 24.014 1.00 88.81 104 VAL A N 1
ATOM 810 C CA . VAL A 1 104 ? -13.839 12.114 22.993 1.00 88.81 104 VAL A CA 1
ATOM 811 C C . VAL A 1 104 ? -15.210 11.806 22.388 1.00 88.81 104 VAL A C 1
ATOM 813 O O . VAL A 1 104 ? -15.312 11.657 21.169 1.00 88.81 104 VAL A O 1
ATOM 816 N N . TYR A 1 105 ? -16.266 11.758 23.208 1.00 90.31 105 TYR A N 1
ATOM 817 C CA . TYR A 1 105 ? -17.638 11.573 22.723 1.00 90.31 105 TYR A CA 1
ATOM 818 C C . TYR A 1 105 ? -18.035 12.692 21.750 1.00 90.31 105 TYR A C 1
ATOM 820 O O . TYR A 1 105 ? -18.428 12.422 20.614 1.00 90.31 105 TYR A O 1
ATOM 828 N N . THR A 1 106 ? -17.818 13.945 22.161 1.00 92.25 106 THR A N 1
ATOM 829 C CA . THR A 1 106 ? -18.097 15.131 21.338 1.00 92.25 106 THR A CA 1
ATOM 830 C C . THR A 1 106 ? -17.292 15.109 20.036 1.00 92.25 106 THR A C 1
ATOM 832 O O . THR A 1 106 ? -17.835 15.349 18.962 1.00 92.25 106 THR A O 1
ATOM 835 N N . LEU A 1 107 ? -16.005 14.749 20.095 1.00 93.44 107 LEU A N 1
ATOM 836 C CA . LEU A 1 107 ? -15.152 14.652 18.909 1.00 93.44 107 LEU A CA 1
ATOM 837 C C . LEU A 1 107 ? -15.639 13.579 17.927 1.00 93.44 107 LEU A C 1
ATOM 839 O O . LEU A 1 107 ? -15.551 13.787 16.718 1.00 93.44 107 LEU A O 1
ATOM 843 N N . ILE A 1 108 ? -16.155 12.447 18.411 1.00 93.25 108 ILE A N 1
ATOM 844 C CA . ILE A 1 108 ? -16.737 11.412 17.548 1.00 93.25 108 ILE A CA 1
ATOM 845 C C . ILE A 1 108 ? -18.045 11.893 16.915 1.00 93.25 108 ILE A C 1
ATOM 847 O O . ILE A 1 108 ? -18.238 11.689 15.715 1.00 93.25 108 ILE A O 1
ATOM 851 N N . GLU A 1 109 ? -18.913 12.572 17.668 1.00 93.44 109 GLU A N 1
ATOM 852 C CA . GLU A 1 109 ? -20.130 13.190 17.124 1.00 93.44 109 GLU A CA 1
ATOM 853 C C . GLU A 1 109 ? -19.826 14.244 16.048 1.00 93.44 109 GLU A C 1
ATOM 855 O O . GLU A 1 109 ? -20.440 14.233 14.980 1.00 93.44 109 GLU A O 1
ATOM 860 N N . GLU A 1 110 ? -18.826 15.100 16.264 1.00 95.12 110 GLU A N 1
ATOM 861 C CA . GLU A 1 110 ? -18.394 16.106 15.285 1.00 95.12 110 GLU A CA 1
ATOM 862 C C . GLU A 1 110 ? -17.875 15.484 13.974 1.00 95.12 110 GLU A C 1
ATOM 864 O O . GLU A 1 110 ? -17.944 16.113 12.917 1.00 95.12 110 GLU A O 1
ATOM 869 N N . HIS A 1 111 ? -17.363 14.249 14.022 1.00 96.19 111 HIS A N 1
ATOM 870 C CA . HIS A 1 111 ? -16.701 13.584 12.895 1.00 96.19 111 HIS A CA 1
ATOM 871 C C . HIS A 1 111 ? -17.447 12.328 12.408 1.00 96.19 111 HIS A C 1
ATOM 873 O O . HIS A 1 111 ? -16.838 11.431 11.817 1.00 96.19 111 HIS A O 1
ATOM 879 N N . GLN A 1 112 ? -18.773 12.266 12.579 1.00 95.00 112 GLN A N 1
ATOM 880 C CA . GLN A 1 112 ? -19.596 11.123 12.146 1.00 95.00 112 GLN A CA 1
ATOM 881 C C . GLN A 1 112 ? -19.452 10.789 10.656 1.00 95.00 112 GLN A C 1
ATOM 883 O O . GLN A 1 112 ? -19.454 9.617 10.289 1.00 95.00 112 GLN A O 1
ATOM 888 N N . ALA A 1 113 ? -19.258 11.786 9.785 1.00 94.75 113 ALA A N 1
ATOM 889 C CA . ALA A 1 113 ? -19.025 11.538 8.359 1.00 94.75 113 ALA A CA 1
ATOM 890 C C . ALA A 1 113 ? -17.739 10.725 8.113 1.00 94.75 113 ALA A C 1
ATOM 892 O O . ALA A 1 113 ? -17.720 9.827 7.271 1.00 94.75 113 ALA A O 1
ATOM 893 N N . LEU A 1 114 ? -16.679 11.000 8.883 1.00 96.12 114 LEU A N 1
ATOM 894 C CA . LEU A 1 114 ? -15.411 10.275 8.818 1.00 96.12 114 LEU A CA 1
ATOM 895 C C . LEU A 1 114 ? -15.551 8.852 9.366 1.00 96.12 114 LEU A C 1
ATOM 897 O O . LEU A 1 114 ? -15.053 7.909 8.749 1.00 96.12 114 LEU A O 1
ATOM 901 N N . LEU A 1 115 ? -16.264 8.687 10.484 1.00 96.88 115 LEU A N 1
ATOM 902 C CA . LEU A 1 115 ? -16.543 7.371 11.059 1.00 96.88 115 LEU A CA 1
ATOM 903 C C . LEU A 1 115 ? -17.399 6.513 10.112 1.00 96.88 115 LEU A C 1
ATOM 905 O O . LEU A 1 115 ? -17.036 5.375 9.819 1.00 96.88 115 LEU A O 1
ATOM 909 N N . GLY A 1 116 ? -18.483 7.079 9.575 1.00 96.75 116 GLY A N 1
ATOM 910 C CA . GLY A 1 116 ? -19.383 6.409 8.637 1.00 96.75 116 GLY A CA 1
ATOM 911 C C . GLY A 1 116 ? -18.699 6.030 7.323 1.00 96.75 116 GLY A C 1
ATOM 912 O O . GLY A 1 116 ? -18.917 4.937 6.801 1.00 96.75 116 GLY A O 1
ATOM 913 N N . PHE A 1 117 ? -17.800 6.883 6.818 1.00 96.94 117 PHE A N 1
ATOM 914 C CA . PHE A 1 117 ? -16.954 6.563 5.667 1.00 96.94 117 PHE A CA 1
ATOM 915 C C . PHE A 1 117 ? -16.136 5.284 5.895 1.00 96.94 117 PHE A C 1
ATOM 917 O O . PHE A 1 117 ? -16.113 4.409 5.027 1.00 96.94 117 PHE A O 1
ATOM 924 N N . TYR A 1 118 ? -15.503 5.155 7.062 1.00 98.06 118 TYR A N 1
ATOM 925 C CA . TYR A 1 118 ? -14.716 3.972 7.394 1.00 98.06 118 TYR A CA 1
ATOM 926 C C . TYR A 1 118 ? -15.585 2.743 7.639 1.00 98.06 118 TYR A C 1
ATOM 928 O O . TYR A 1 118 ? -15.317 1.687 7.081 1.00 98.06 118 TYR A O 1
ATOM 936 N N . GLN A 1 119 ? -16.676 2.882 8.393 1.00 98.00 119 GLN A N 1
ATOM 937 C CA . GLN A 1 119 ? -17.623 1.790 8.628 1.00 98.00 119 GLN A CA 1
ATOM 938 C C . GLN A 1 119 ? -18.180 1.212 7.324 1.00 98.00 119 GLN A C 1
ATOM 940 O O . GLN A 1 119 ? -18.343 -0.000 7.213 1.00 98.00 119 GLN A O 1
ATOM 945 N N . HIS A 1 120 ? -18.429 2.053 6.316 1.00 97.38 120 HIS A N 1
ATOM 946 C CA . HIS A 1 120 ? -18.838 1.577 4.999 1.00 97.38 120 HIS A CA 1
ATOM 947 C C . HIS A 1 120 ? -17.706 0.833 4.273 1.00 97.38 120 HIS A C 1
ATOM 949 O O . HIS A 1 120 ? -17.952 -0.200 3.655 1.00 97.38 120 HIS A O 1
ATOM 955 N N . LEU A 1 121 ? -16.455 1.297 4.390 1.00 97.19 121 LEU A N 1
ATOM 956 C CA . LEU A 1 121 ? -15.291 0.595 3.838 1.00 97.19 121 LEU A CA 1
ATOM 957 C C . LEU A 1 121 ? -15.128 -0.824 4.397 1.00 97.19 121 LEU A C 1
ATOM 959 O O . LEU A 1 121 ? -14.839 -1.745 3.632 1.00 97.19 121 LEU A O 1
ATOM 963 N N . LEU A 1 122 ? -15.383 -1.017 5.694 1.00 97.62 122 LEU A N 1
ATOM 964 C CA . LEU A 1 122 ? -15.300 -2.328 6.352 1.00 97.62 122 LEU A CA 1
ATOM 965 C C . LEU A 1 122 ? -16.291 -3.364 5.783 1.00 97.62 122 LEU A C 1
ATOM 967 O O . LEU A 1 122 ? -16.133 -4.559 6.020 1.00 97.62 122 LEU A O 1
ATOM 971 N N . GLN A 1 123 ? -17.313 -2.937 5.032 1.00 96.56 123 GLN A N 1
ATOM 972 C CA . GLN A 1 123 ? -18.325 -3.827 4.449 1.00 96.56 123 GLN A CA 1
ATOM 973 C C . GLN A 1 123 ? -17.882 -4.459 3.120 1.00 96.56 123 GLN A C 1
ATOM 975 O O . GLN A 1 123 ? -18.505 -5.419 2.654 1.00 96.56 123 GLN A O 1
ATOM 980 N N . PHE A 1 124 ? -16.826 -3.938 2.489 1.00 96.69 124 PHE A N 1
ATOM 981 C CA . PHE A 1 124 ? -16.361 -4.449 1.203 1.00 96.69 124 PHE A CA 1
ATOM 982 C C . PHE A 1 124 ? -15.591 -5.760 1.362 1.00 96.69 124 PHE A C 1
ATOM 984 O O . PHE A 1 124 ? -14.736 -5.914 2.228 1.00 96.69 124 PHE A O 1
ATOM 991 N N . ARG A 1 125 ? -15.872 -6.707 0.461 1.00 94.69 125 ARG A N 1
ATOM 992 C CA . ARG A 1 125 ? -15.211 -8.024 0.413 1.00 94.69 125 ARG A CA 1
ATOM 993 C C . ARG A 1 125 ? -13.997 -8.070 -0.501 1.00 94.69 125 ARG A C 1
ATOM 995 O O . ARG A 1 125 ? -13.346 -9.103 -0.587 1.00 94.69 125 ARG A O 1
ATOM 1002 N N . TYR A 1 126 ? -13.731 -6.982 -1.212 1.00 94.38 126 TYR A N 1
ATOM 1003 C CA . TYR A 1 126 ? -12.610 -6.872 -2.125 1.00 94.38 126 TYR A CA 1
ATOM 1004 C C . TYR A 1 126 ? -11.942 -5.519 -1.950 1.00 94.38 126 TYR A C 1
ATOM 1006 O O . TYR A 1 126 ? -12.611 -4.494 -1.813 1.00 94.38 126 TYR A O 1
ATOM 1014 N N . TRP A 1 127 ? -10.618 -5.532 -2.008 1.00 94.19 127 TRP A N 1
ATOM 1015 C CA . TRP A 1 127 ? -9.788 -4.345 -2.107 1.00 94.19 127 TRP A CA 1
ATOM 1016 C C . TRP A 1 127 ? -8.749 -4.607 -3.187 1.00 94.19 127 TRP A C 1
ATOM 1018 O O . TRP A 1 127 ? -7.864 -5.438 -3.007 1.00 94.19 127 TRP A O 1
ATOM 1028 N N . GLN A 1 128 ? -8.890 -3.946 -4.330 1.00 91.81 128 GLN A N 1
ATOM 1029 C CA . GLN A 1 128 ? -7.939 -4.067 -5.426 1.00 91.81 128 GLN A CA 1
ATOM 1030 C C . GLN A 1 128 ? -7.567 -2.677 -5.921 1.00 91.81 128 GLN A C 1
ATOM 1032 O O . GLN A 1 128 ? -8.391 -1.969 -6.504 1.00 91.81 128 GLN A O 1
ATOM 1037 N N . GLU A 1 129 ? -6.3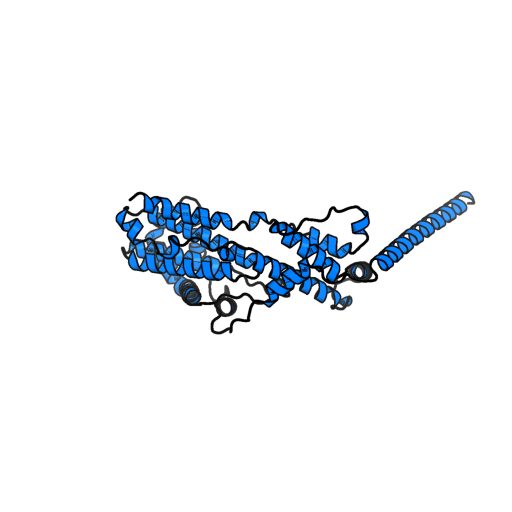14 -2.300 -5.698 1.00 90.50 129 GLU A N 1
ATOM 1038 C CA . GLU A 1 129 ? -5.757 -1.084 -6.278 1.00 90.50 129 GLU A CA 1
ATOM 1039 C C . GLU A 1 129 ? -5.547 -1.283 -7.790 1.00 90.50 129 GLU A C 1
ATOM 1041 O O . GLU A 1 129 ? -5.082 -2.352 -8.213 1.00 90.50 129 GLU A O 1
ATOM 1046 N N . PRO A 1 130 ? -5.862 -0.281 -8.629 1.00 88.25 130 PRO A N 1
ATOM 1047 C CA . PRO A 1 130 ? -5.659 -0.379 -10.059 1.00 88.25 130 PRO A CA 1
ATOM 1048 C C . PRO A 1 130 ? -4.158 -0.405 -10.392 1.00 88.25 130 PRO A C 1
ATOM 1050 O O . PRO A 1 130 ? -3.325 0.079 -9.617 1.00 88.25 130 PRO A O 1
ATOM 1053 N N . PRO A 1 131 ? -3.794 -0.911 -11.581 1.00 87.19 131 PRO A N 1
ATOM 1054 C CA . PRO A 1 131 ? -2.477 -0.697 -12.167 1.00 87.19 131 PRO A CA 1
ATOM 1055 C C . PRO A 1 131 ? -2.105 0.790 -12.192 1.00 87.19 131 PRO A C 1
ATOM 1057 O O . PRO A 1 131 ? -2.743 1.581 -12.891 1.00 87.19 131 PRO A O 1
ATOM 1060 N N . LEU A 1 132 ? -1.052 1.170 -11.468 1.00 86.25 132 LEU A N 1
ATOM 1061 C CA . LEU A 1 132 ? -0.512 2.524 -11.526 1.00 86.25 132 LEU A CA 1
ATOM 1062 C C . LEU A 1 132 ? 0.388 2.661 -12.756 1.00 86.25 132 LEU A C 1
ATOM 1064 O O . LEU A 1 132 ? 1.249 1.820 -13.015 1.00 86.25 132 LEU A O 1
ATOM 1068 N N . ARG A 1 133 ? 0.188 3.742 -13.506 1.00 83.69 133 ARG A N 1
ATOM 1069 C CA . ARG A 1 133 ? 1.067 4.175 -14.603 1.00 83.69 133 ARG A CA 1
ATOM 1070 C C . ARG A 1 133 ? 1.857 5.423 -14.222 1.00 83.69 133 ARG A C 1
ATOM 1072 O O . ARG A 1 133 ? 2.966 5.608 -14.708 1.00 83.69 133 ARG A O 1
ATOM 1079 N N . HIS A 1 134 ? 1.324 6.222 -13.295 1.00 81.25 134 HIS A N 1
ATOM 1080 C CA . HIS A 1 134 ? 1.975 7.406 -12.749 1.00 81.25 134 HIS A CA 1
ATOM 1081 C C . HIS A 1 134 ? 1.798 7.535 -11.243 1.00 81.25 134 HIS A C 1
ATOM 1083 O O . HIS A 1 134 ? 0.752 7.203 -10.692 1.00 81.25 134 HIS A O 1
ATOM 1089 N N . HIS A 1 135 ? 2.782 8.153 -10.588 1.00 77.75 135 HIS A N 1
ATOM 1090 C CA . HIS A 1 135 ? 2.692 8.493 -9.166 1.00 77.75 135 HIS A CA 1
ATOM 1091 C C . HIS A 1 135 ? 1.581 9.507 -8.852 1.00 77.75 135 HIS A C 1
ATOM 1093 O O . HIS A 1 135 ? 1.060 9.503 -7.744 1.00 77.75 135 HIS A O 1
ATOM 1099 N N . SER A 1 136 ? 1.168 10.338 -9.816 1.00 80.62 136 SER A N 1
ATOM 1100 C CA . SER A 1 136 ? 0.044 11.275 -9.650 1.00 80.62 136 SER A CA 1
ATOM 1101 C C . SER A 1 136 ? -1.309 10.584 -9.448 1.00 80.62 136 SER A C 1
ATOM 1103 O O . SER A 1 136 ? -2.259 11.225 -9.012 1.00 80.62 136 SER A O 1
ATOM 1105 N N . GLN A 1 137 ? -1.403 9.287 -9.755 1.00 85.06 137 GLN A N 1
ATOM 1106 C CA . GLN A 1 137 ? -2.605 8.480 -9.542 1.00 85.06 137 GLN A CA 1
ATOM 1107 C C . GLN A 1 137 ? -2.704 7.939 -8.110 1.00 85.06 137 GLN A C 1
ATOM 1109 O O . GLN A 1 137 ? -3.721 7.348 -7.756 1.00 85.06 137 GLN A O 1
ATOM 1114 N N . ILE A 1 138 ? -1.664 8.123 -7.290 1.00 85.44 138 ILE A N 1
ATOM 1115 C CA . ILE A 1 138 ? -1.661 7.695 -5.895 1.00 85.44 138 ILE A CA 1
ATOM 1116 C C . ILE A 1 138 ? -2.519 8.677 -5.081 1.00 85.44 138 ILE A C 1
ATOM 1118 O O . ILE A 1 138 ? -2.178 9.861 -5.002 1.00 85.44 138 ILE A O 1
ATOM 1122 N N . PRO A 1 139 ? -3.616 8.222 -4.454 1.00 89.31 139 PRO A N 1
ATOM 1123 C CA . PRO A 1 139 ? -4.441 9.079 -3.617 1.00 89.31 139 PRO A CA 1
ATOM 1124 C C . PRO A 1 139 ? -3.737 9.405 -2.295 1.00 89.31 139 PRO A C 1
ATOM 1126 O O . PRO A 1 139 ? -2.863 8.677 -1.821 1.00 89.31 139 PRO A O 1
ATOM 1129 N N . SER A 1 140 ? -4.173 10.478 -1.637 1.00 89.00 140 SER A N 1
ATOM 1130 C CA . SER A 1 140 ? -3.790 10.718 -0.243 1.00 89.00 140 SER A CA 1
ATOM 1131 C C . SER A 1 140 ? -4.451 9.683 0.662 1.00 89.00 140 SER A C 1
ATOM 1133 O O . SER A 1 140 ? -5.665 9.568 0.669 1.00 89.00 140 SER A O 1
ATOM 1135 N N . TYR A 1 141 ? -3.698 8.970 1.491 1.00 91.31 141 TYR A N 1
ATOM 1136 C CA . TYR A 1 141 ? -4.271 8.017 2.452 1.00 91.31 141 TYR A CA 1
ATOM 1137 C C . TYR A 1 141 ? -4.604 8.638 3.813 1.00 91.31 141 TYR A C 1
ATOM 1139 O O . TYR A 1 141 ? -4.941 7.930 4.763 1.00 91.31 141 TYR A O 1
ATOM 1147 N N . GLN A 1 142 ? -4.515 9.965 3.925 1.00 90.38 142 GLN A N 1
ATOM 1148 C CA . GLN A 1 142 ? -4.691 10.661 5.193 1.00 90.38 142 GLN A CA 1
ATOM 1149 C C . GLN A 1 142 ? -6.087 10.453 5.784 1.00 90.38 142 GLN A C 1
ATOM 1151 O O . GLN A 1 142 ? -6.178 10.116 6.962 1.00 90.38 142 GLN A O 1
ATOM 1156 N N . SER A 1 143 ? -7.161 10.597 4.997 1.00 92.12 143 SER A N 1
ATOM 1157 C CA . SER A 1 143 ? -8.514 10.424 5.539 1.00 92.12 143 SER A CA 1
ATOM 1158 C C . SER A 1 143 ? -8.775 8.974 5.934 1.00 92.12 143 SER A C 1
ATOM 1160 O O . SER A 1 143 ? -9.366 8.756 6.982 1.00 92.12 143 SER A O 1
ATOM 1162 N N . LEU A 1 144 ? -8.260 7.982 5.194 1.00 94.69 144 LEU A N 1
ATOM 1163 C CA . LEU A 1 144 ? -8.336 6.572 5.604 1.00 94.69 144 LEU A CA 1
ATOM 1164 C C . LEU A 1 144 ? -7.626 6.330 6.944 1.00 94.69 144 LEU A C 1
ATOM 1166 O O . LEU A 1 144 ? -8.192 5.711 7.842 1.00 94.69 144 LEU A O 1
ATOM 1170 N N . ALA A 1 145 ? -6.409 6.855 7.104 1.00 94.19 145 ALA A N 1
ATOM 1171 C CA . ALA A 1 145 ? -5.656 6.727 8.347 1.00 94.19 145 ALA A CA 1
ATOM 1172 C C . ALA A 1 145 ? -6.360 7.425 9.522 1.00 94.19 145 ALA A C 1
ATOM 1174 O O . ALA A 1 145 ? -6.459 6.853 10.606 1.00 94.19 145 ALA A O 1
ATOM 1175 N N . SER A 1 146 ? -6.872 8.641 9.320 1.00 94.50 146 SER A N 1
ATOM 1176 C CA . SER A 1 146 ? -7.636 9.375 10.334 1.00 94.50 146 SER A CA 1
ATOM 1177 C C . SER A 1 146 ? -8.943 8.673 10.694 1.00 94.50 146 SER A C 1
ATOM 1179 O O . SER A 1 146 ? -9.281 8.609 11.872 1.00 94.50 146 SER A O 1
ATOM 1181 N N . ALA A 1 147 ? -9.647 8.109 9.713 1.00 96.62 147 ALA A N 1
ATOM 1182 C CA . ALA A 1 147 ? -10.902 7.409 9.946 1.00 96.62 147 ALA A CA 1
ATOM 1183 C C . ALA A 1 147 ? -10.699 6.106 10.722 1.00 96.62 147 ALA A C 1
ATOM 1185 O O . ALA A 1 147 ? -11.420 5.856 11.682 1.00 96.62 147 ALA A O 1
ATOM 1186 N N . HIS A 1 148 ? -9.656 5.339 10.395 1.00 97.44 148 HIS A N 1
ATOM 1187 C CA . HIS A 1 148 ? -9.269 4.170 11.182 1.00 97.44 148 HIS A CA 1
ATOM 1188 C C . HIS A 1 148 ? -8.955 4.557 12.637 1.00 97.44 148 HIS A C 1
ATOM 1190 O O . HIS A 1 148 ? -9.447 3.931 13.571 1.00 97.44 148 HIS A O 1
ATOM 1196 N N . ARG A 1 149 ? -8.193 5.632 12.867 1.00 96.12 149 ARG A N 1
ATOM 1197 C CA . ARG A 1 149 ? -7.899 6.095 14.235 1.00 96.12 149 ARG A CA 1
ATOM 1198 C C . ARG A 1 149 ? -9.162 6.511 14.988 1.00 96.12 149 ARG A C 1
ATOM 1200 O O . ARG A 1 149 ? -9.311 6.133 16.142 1.00 96.12 149 ARG A O 1
ATOM 1207 N N . LEU A 1 150 ? -10.070 7.244 14.339 1.00 96.62 150 LEU A N 1
ATOM 1208 C CA . LEU A 1 150 ? -11.363 7.613 14.920 1.00 96.62 150 LEU A CA 1
ATOM 1209 C C . LEU A 1 150 ? -12.204 6.373 15.255 1.00 96.62 150 LEU A C 1
ATOM 1211 O O . LEU A 1 150 ? -12.837 6.320 16.304 1.00 96.62 150 LEU A O 1
ATOM 1215 N N . TYR A 1 151 ? -12.169 5.358 14.394 1.00 98.12 151 TYR A N 1
ATOM 1216 C CA . TYR A 1 151 ? -12.852 4.090 14.617 1.00 98.12 151 TYR A CA 1
ATOM 1217 C C . TYR A 1 151 ? -12.304 3.345 15.841 1.00 98.12 151 TYR A C 1
ATOM 1219 O O . TYR A 1 151 ? -13.087 2.857 16.647 1.00 98.12 151 TYR A O 1
ATOM 1227 N N . LEU A 1 152 ? -10.985 3.330 16.064 1.00 97.06 152 LEU A N 1
ATOM 1228 C CA . LEU A 1 152 ? -10.407 2.766 17.292 1.00 97.06 152 LEU A CA 1
ATOM 1229 C C . LEU A 1 152 ? -10.863 3.529 18.550 1.00 97.06 152 LEU A C 1
ATOM 1231 O O . LEU A 1 152 ? -11.207 2.908 19.553 1.00 97.06 152 LEU A O 1
ATOM 1235 N N . LEU A 1 153 ? -10.957 4.863 18.493 1.00 95.62 153 LEU A N 1
ATOM 1236 C CA . LEU A 1 153 ? -11.533 5.648 19.596 1.00 95.62 153 LEU A CA 1
ATOM 1237 C C . LEU A 1 153 ? -12.998 5.279 19.862 1.00 95.62 153 LEU A C 1
ATOM 1239 O O . LEU A 1 153 ? -13.418 5.201 21.015 1.00 95.62 153 LEU A O 1
ATOM 1243 N N . HIS A 1 154 ? -13.764 5.004 18.805 1.00 96.38 154 HIS A N 1
ATOM 1244 C CA . HIS A 1 154 ? -15.142 4.544 18.929 1.00 96.38 154 HIS A CA 1
ATOM 1245 C C . HIS A 1 154 ? -15.236 3.179 19.630 1.00 96.38 154 HIS A C 1
ATOM 1247 O O . HIS A 1 154 ? -16.108 3.003 20.474 1.00 96.38 154 HIS A O 1
ATOM 1253 N N . ILE A 1 155 ? -14.309 2.249 19.365 1.00 96.81 155 ILE A N 1
ATOM 1254 C CA . ILE A 1 155 ? -14.219 0.966 20.091 1.00 96.81 155 ILE A CA 1
ATOM 1255 C C . ILE A 1 155 ? -13.982 1.198 21.584 1.00 96.81 155 ILE A C 1
ATOM 1257 O O . ILE A 1 155 ? -14.641 0.579 22.417 1.00 96.81 155 ILE A O 1
ATOM 1261 N N . TRP A 1 156 ? -13.060 2.100 21.929 1.00 95.19 156 TRP A N 1
ATOM 1262 C CA . TRP A 1 156 ? -12.799 2.437 23.327 1.00 95.19 156 TRP A CA 1
ATOM 1263 C C . TRP A 1 156 ? -14.040 3.015 24.017 1.00 95.19 156 TRP A C 1
ATOM 1265 O O . TRP A 1 156 ? -14.345 2.597 25.131 1.00 95.19 156 TRP A O 1
ATOM 1275 N N . LEU A 1 157 ? -14.810 3.885 23.350 1.00 93.81 157 LEU A N 1
ATOM 1276 C CA . LEU A 1 157 ? -16.078 4.382 23.898 1.00 93.81 157 LEU A CA 1
ATOM 1277 C C . LEU A 1 157 ? -17.105 3.269 24.148 1.00 93.81 157 LEU A C 1
ATOM 1279 O O . LEU A 1 157 ? -17.786 3.323 25.168 1.00 93.81 157 LEU A O 1
ATOM 1283 N N . GLN A 1 158 ? -17.206 2.260 23.272 1.00 95.00 158 GLN A N 1
ATOM 1284 C CA . GLN A 1 158 ? -18.105 1.120 23.516 1.00 95.00 158 GLN A CA 1
ATOM 1285 C C . GLN A 1 158 ? -17.729 0.377 24.801 1.00 95.00 158 GLN A C 1
ATOM 1287 O O . GLN A 1 158 ? -18.601 0.010 25.580 1.00 95.00 158 GLN A O 1
ATOM 1292 N N . LEU A 1 159 ? -16.429 0.226 25.074 1.00 93.25 159 LEU A N 1
ATOM 1293 C CA . LEU A 1 159 ? -15.964 -0.366 26.330 1.00 93.25 159 LEU A CA 1
ATOM 1294 C C . LEU A 1 159 ? -16.256 0.513 27.548 1.00 93.25 159 LEU A C 1
ATOM 1296 O O . LEU A 1 159 ? -16.637 -0.017 28.585 1.00 93.25 159 LEU A O 1
ATOM 1300 N N . GLN A 1 160 ? -16.127 1.838 27.435 1.00 91.81 160 GLN A N 1
ATOM 1301 C CA . GLN A 1 160 ? -16.515 2.751 28.522 1.00 91.81 160 GLN A CA 1
ATOM 1302 C C . GLN A 1 160 ? -18.023 2.699 28.818 1.00 91.81 160 GLN A C 1
ATOM 1304 O O . GLN A 1 160 ? -18.439 2.970 29.942 1.00 91.81 160 GLN A O 1
ATOM 1309 N N . ALA A 1 161 ? -18.835 2.337 27.823 1.00 91.81 161 ALA A N 1
ATOM 1310 C CA . ALA A 1 161 ? -20.271 2.114 27.960 1.00 91.81 161 ALA A CA 1
ATOM 1311 C C . ALA A 1 161 ? -20.639 0.683 28.412 1.00 91.81 161 ALA A C 1
ATOM 1313 O O . ALA A 1 161 ? -21.820 0.342 28.400 1.00 91.81 161 ALA A O 1
ATOM 1314 N N . ASP A 1 162 ? -19.655 -0.140 28.798 1.00 92.25 162 ASP A N 1
ATOM 1315 C CA . ASP A 1 162 ? -19.813 -1.553 29.184 1.00 92.25 162 ASP A CA 1
ATOM 1316 C C . ASP A 1 162 ? -20.389 -2.456 28.066 1.00 92.25 162 ASP A C 1
ATOM 1318 O O . ASP A 1 162 ? -20.920 -3.538 28.314 1.00 92.25 162 ASP A O 1
ATOM 1322 N N . ASP A 1 163 ? -20.250 -2.051 26.796 1.00 94.69 163 ASP A N 1
ATOM 1323 C CA . ASP A 1 163 ? -20.648 -2.849 25.629 1.00 94.69 163 ASP A CA 1
ATOM 1324 C C . ASP A 1 163 ? -19.445 -3.580 25.008 1.00 94.69 163 ASP A C 1
ATOM 1326 O O . ASP A 1 163 ? -18.963 -3.296 23.902 1.00 94.69 163 ASP A O 1
ATOM 1330 N N . ALA A 1 164 ? -18.949 -4.581 25.740 1.00 93.62 164 ALA A N 1
ATOM 1331 C CA . ALA A 1 164 ? -17.865 -5.447 25.275 1.00 93.62 164 ALA A CA 1
ATOM 1332 C C . ALA A 1 164 ? -18.228 -6.232 23.999 1.00 93.62 164 ALA A C 1
ATOM 1334 O O . ALA A 1 164 ? -17.346 -6.581 23.208 1.00 93.62 164 ALA A O 1
ATOM 1335 N N . THR A 1 165 ? -19.520 -6.492 23.762 1.00 96.12 165 THR A N 1
ATOM 1336 C CA . THR A 1 165 ? -19.975 -7.229 22.575 1.00 96.12 165 THR A CA 1
ATOM 1337 C C . THR A 1 165 ? -19.816 -6.382 21.318 1.00 96.12 165 THR A C 1
ATOM 1339 O O . THR A 1 165 ? -19.248 -6.868 20.332 1.00 96.12 165 THR A O 1
ATOM 1342 N N . ALA A 1 166 ? -20.254 -5.120 21.356 1.00 96.94 166 ALA A N 1
ATOM 1343 C CA . ALA A 1 166 ? -20.053 -4.176 20.265 1.00 96.94 166 ALA A CA 1
ATOM 1344 C C . ALA A 1 166 ? -18.561 -3.924 20.027 1.00 96.94 166 ALA A C 1
ATOM 1346 O O . ALA A 1 166 ? -18.099 -4.031 18.890 1.00 96.94 166 ALA A O 1
ATOM 1347 N N . ALA A 1 167 ? -17.783 -3.684 21.088 1.00 97.62 167 ALA A N 1
ATOM 1348 C CA . ALA A 1 167 ? -16.339 -3.479 20.976 1.00 97.62 167 ALA A CA 1
ATOM 1349 C C . ALA A 1 167 ? -15.633 -4.663 20.288 1.00 97.62 167 ALA A C 1
ATOM 1351 O O . ALA A 1 167 ? -14.871 -4.463 19.336 1.00 97.62 167 ALA A O 1
ATOM 1352 N N . ARG A 1 168 ? -15.944 -5.905 20.691 1.00 98.19 168 ARG A N 1
ATOM 1353 C CA . ARG A 1 168 ? -15.418 -7.121 20.049 1.00 98.19 168 ARG A CA 1
ATOM 1354 C C . ARG A 1 168 ? -15.786 -7.191 18.570 1.00 98.19 168 ARG A C 1
ATOM 1356 O O . ARG A 1 168 ? -14.940 -7.527 17.742 1.00 98.19 168 ARG A O 1
ATOM 1363 N N . GLN A 1 169 ? -17.042 -6.910 18.223 1.00 98.12 169 GLN A N 1
ATOM 1364 C CA . GLN A 1 169 ? -17.492 -6.953 16.832 1.00 98.12 169 GLN A CA 1
ATOM 1365 C C . GLN A 1 169 ? -16.759 -5.916 15.973 1.00 98.12 169 GLN A C 1
ATOM 1367 O O . GLN A 1 169 ? -16.341 -6.231 14.858 1.00 98.12 169 GLN A O 1
ATOM 1372 N N . LEU A 1 170 ? -16.562 -4.706 16.495 1.00 98.44 170 LEU A N 1
ATOM 1373 C CA . LEU A 1 170 ? -15.851 -3.647 15.788 1.00 98.44 170 LEU A CA 1
ATOM 1374 C C . LEU A 1 170 ? -14.373 -4.006 15.566 1.00 98.44 170 LEU A C 1
ATOM 1376 O O . LEU A 1 170 ? -13.869 -3.806 14.459 1.00 98.44 170 LEU A O 1
ATOM 1380 N N . LEU A 1 171 ? -13.701 -4.586 16.571 1.00 98.50 171 LEU A N 1
ATOM 1381 C CA . LEU A 1 171 ? -12.331 -5.104 16.448 1.00 98.50 171 LEU A CA 1
ATOM 1382 C C . LEU A 1 171 ? -12.244 -6.238 15.413 1.00 98.50 171 LEU A C 1
ATOM 1384 O O . LEU A 1 171 ? -11.341 -6.248 14.578 1.00 98.50 171 LEU A O 1
ATOM 1388 N N . GLN A 1 172 ? -13.198 -7.174 15.426 1.00 98.38 172 GLN A N 1
ATOM 1389 C CA . GLN A 1 172 ? -13.269 -8.256 14.440 1.00 98.38 172 GLN A CA 1
ATOM 1390 C C . GLN A 1 172 ? -13.348 -7.698 13.010 1.00 98.38 172 GLN A C 1
ATOM 1392 O O . GLN A 1 172 ? -12.600 -8.147 12.141 1.00 98.38 172 GLN A O 1
ATOM 1397 N N . GLN A 1 173 ? -14.234 -6.726 12.769 1.00 98.19 173 GLN A N 1
ATOM 1398 C CA . GLN A 1 173 ? -14.426 -6.114 11.450 1.00 98.19 173 GLN A CA 1
ATOM 1399 C C . GLN A 1 173 ? -13.173 -5.372 10.971 1.00 98.19 173 GLN A C 1
ATOM 1401 O O . GLN A 1 173 ? -12.769 -5.533 9.820 1.00 98.19 173 GLN A O 1
ATOM 1406 N N . ASP A 1 174 ? -12.537 -4.605 11.857 1.00 98.56 174 ASP A N 1
ATOM 1407 C CA . ASP A 1 174 ? -11.321 -3.856 11.540 1.00 98.56 174 ASP A CA 1
ATOM 1408 C C . ASP A 1 174 ? -10.165 -4.780 11.139 1.00 98.56 174 ASP A C 1
ATOM 1410 O O . ASP A 1 174 ? -9.547 -4.590 10.087 1.00 98.56 174 ASP A O 1
ATOM 1414 N N . LEU A 1 175 ? -9.920 -5.840 11.919 1.00 98.38 175 LEU A N 1
ATOM 1415 C CA . LEU A 1 175 ? -8.862 -6.793 11.597 1.00 98.38 175 LEU A CA 1
ATOM 1416 C C . LEU A 1 175 ? -9.145 -7.529 10.284 1.00 98.38 175 LEU A C 1
ATOM 1418 O O . LEU A 1 175 ? -8.246 -7.665 9.455 1.00 98.38 175 LEU A O 1
ATOM 1422 N N . GLN A 1 176 ? -10.380 -7.991 10.072 1.00 97.38 176 GLN A N 1
ATOM 1423 C CA . GLN A 1 176 ? -10.759 -8.674 8.832 1.00 97.38 176 GLN A CA 1
ATOM 1424 C C . GLN A 1 176 ? -10.553 -7.785 7.604 1.00 97.38 176 GLN A C 1
ATOM 1426 O O . GLN A 1 176 ? -10.026 -8.252 6.593 1.00 97.38 176 GLN A O 1
ATOM 1431 N N . PHE A 1 177 ? -10.916 -6.505 7.701 1.00 97.81 177 PHE A N 1
ATOM 1432 C CA . PHE A 1 177 ? -10.695 -5.544 6.630 1.00 97.81 177 PHE A CA 1
ATOM 1433 C C . PHE A 1 177 ? -9.205 -5.360 6.331 1.00 97.81 177 PHE A C 1
ATOM 1435 O O . PHE A 1 177 ? -8.789 -5.506 5.186 1.00 97.81 177 PHE A O 1
ATOM 1442 N N . TRP A 1 178 ? -8.359 -5.104 7.329 1.00 97.88 178 TRP A N 1
ATOM 1443 C CA . TRP A 1 178 ? -6.937 -4.881 7.048 1.00 97.88 178 TRP A CA 1
ATOM 1444 C C . TRP A 1 178 ? -6.195 -6.136 6.582 1.00 97.88 178 TRP A C 1
ATOM 1446 O O . TRP A 1 178 ? -5.270 -6.029 5.774 1.00 97.88 178 TRP A O 1
ATOM 1456 N N . ARG A 1 179 ? -6.633 -7.321 7.022 1.00 97.31 179 ARG A N 1
ATOM 1457 C CA . ARG A 1 179 ? -6.179 -8.620 6.500 1.00 97.31 179 ARG A CA 1
ATOM 1458 C C . ARG A 1 179 ? -6.560 -8.818 5.030 1.00 97.31 179 ARG A C 1
ATOM 1460 O O . ARG A 1 179 ? -5.735 -9.252 4.228 1.00 97.31 179 ARG A O 1
ATOM 1467 N N . LEU A 1 180 ? -7.775 -8.423 4.644 1.00 95.75 180 LEU A N 1
ATOM 1468 C CA . LEU A 1 180 ? -8.197 -8.385 3.241 1.00 95.75 180 LEU A CA 1
ATOM 1469 C C . LEU A 1 180 ? -7.307 -7.437 2.420 1.00 95.75 180 LEU A C 1
ATOM 1471 O O . LEU A 1 180 ? -6.798 -7.820 1.367 1.00 95.75 180 LEU A O 1
ATOM 1475 N N . VAL A 1 181 ? -7.128 -6.206 2.901 1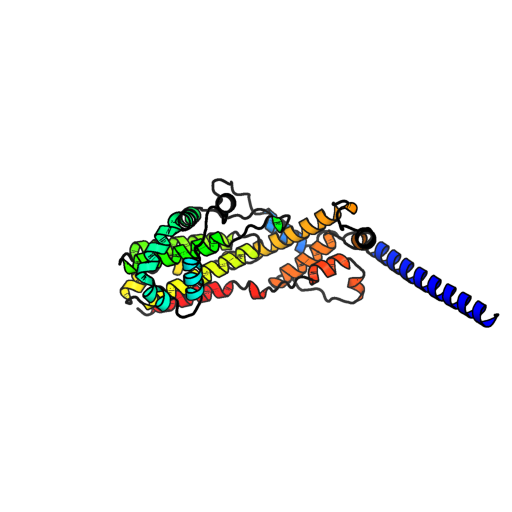.00 95.25 181 VAL A N 1
ATOM 1476 C CA . VAL A 1 181 ? -6.404 -5.147 2.191 1.00 95.25 181 VAL A CA 1
ATOM 1477 C C . VAL A 1 181 ? -4.941 -5.545 1.976 1.00 95.25 181 VAL A C 1
ATOM 1479 O O . VAL A 1 181 ? -4.463 -5.499 0.843 1.00 95.25 181 VAL A O 1
ATOM 1482 N N . ILE A 1 182 ? -4.232 -6.001 3.019 1.00 94.62 182 ILE A N 1
ATOM 1483 C CA . ILE A 1 182 ? -2.804 -6.341 2.905 1.00 94.62 182 ILE A CA 1
ATOM 1484 C C . ILE A 1 182 ? -2.552 -7.482 1.912 1.00 94.62 182 ILE A C 1
ATOM 1486 O O . ILE A 1 182 ? -1.594 -7.416 1.147 1.00 94.62 182 ILE A O 1
ATOM 1490 N N . ARG A 1 183 ? -3.442 -8.481 1.862 1.00 92.31 183 ARG A N 1
ATOM 1491 C CA . ARG A 1 183 ? -3.324 -9.657 0.988 1.00 92.31 183 ARG A CA 1
ATOM 1492 C C . ARG A 1 183 ? -3.389 -9.322 -0.503 1.00 92.31 183 ARG A C 1
ATOM 1494 O O . ARG A 1 183 ? -2.724 -9.962 -1.317 1.00 92.31 183 ARG A O 1
ATOM 1501 N N . HIS A 1 184 ? -4.227 -8.357 -0.872 1.00 87.69 184 HIS A N 1
ATOM 1502 C CA . HIS A 1 184 ? -4.563 -8.068 -2.270 1.00 87.69 184 HIS A CA 1
ATOM 1503 C C . HIS A 1 184 ? -3.897 -6.799 -2.819 1.00 87.69 184 HIS A C 1
ATOM 1505 O O . HIS A 1 184 ? -4.173 -6.391 -3.950 1.00 87.69 184 HIS A O 1
ATOM 1511 N N . ASN A 1 185 ? -2.997 -6.183 -2.051 1.00 88.44 185 ASN A N 1
ATOM 1512 C CA . ASN A 1 185 ? -2.296 -4.983 -2.481 1.00 88.44 185 ASN A CA 1
ATOM 1513 C C . ASN A 1 185 ? -1.214 -5.280 -3.522 1.00 88.44 185 ASN A C 1
ATOM 1515 O O . ASN A 1 185 ? -0.313 -6.094 -3.321 1.00 88.44 185 ASN A O 1
ATOM 1519 N N . ASN A 1 186 ? -1.279 -4.527 -4.618 1.00 87.69 186 ASN A N 1
ATOM 1520 C CA . ASN A 1 186 ? -0.316 -4.581 -5.715 1.00 87.69 186 ASN A CA 1
ATOM 1521 C C . ASN A 1 186 ? 0.757 -3.490 -5.619 1.00 87.69 186 ASN A C 1
ATOM 1523 O O . ASN A 1 186 ? 1.600 -3.411 -6.500 1.00 87.69 186 ASN A O 1
ATOM 1527 N N . HIS A 1 187 ? 0.769 -2.679 -4.557 1.00 88.12 187 HIS A N 1
ATOM 1528 C CA . HIS A 1 187 ? 1.706 -1.560 -4.408 1.00 88.12 187 HIS A CA 1
ATOM 1529 C C . HIS A 1 187 ? 2.337 -1.550 -3.018 1.00 88.12 187 HIS A C 1
ATOM 1531 O O . HIS A 1 187 ? 1.665 -1.843 -2.022 1.00 88.12 187 HIS A O 1
ATOM 1537 N N . LEU A 1 188 ? 3.616 -1.169 -2.919 1.00 88.50 188 LEU A N 1
ATOM 1538 C CA . LEU A 1 188 ? 4.323 -1.141 -1.629 1.00 88.50 188 LEU A CA 1
ATOM 1539 C C . LEU A 1 188 ? 3.721 -0.116 -0.667 1.00 88.50 188 LEU A C 1
ATOM 1541 O O . LEU A 1 188 ? 3.695 -0.338 0.546 1.00 88.50 188 LEU A O 1
ATOM 1545 N N . LEU A 1 189 ? 3.197 0.995 -1.189 1.00 87.81 189 LEU A N 1
ATOM 1546 C CA . LEU A 1 189 ? 2.517 1.994 -0.368 1.00 87.81 189 LEU A CA 1
ATOM 1547 C C . LEU A 1 189 ? 1.279 1.404 0.328 1.00 87.81 189 LEU A C 1
ATOM 1549 O O . LEU A 1 189 ? 1.140 1.562 1.541 1.00 87.81 189 LEU A O 1
ATOM 1553 N N . GLY A 1 190 ? 0.433 0.669 -0.402 1.00 90.81 190 GLY A N 1
ATOM 1554 C CA . GLY A 1 190 ? -0.737 -0.016 0.158 1.00 90.81 190 GLY A CA 1
ATOM 1555 C C . GLY A 1 190 ? -0.353 -1.019 1.248 1.00 90.81 190 GLY A C 1
ATOM 1556 O O . GLY A 1 190 ? -0.928 -1.012 2.341 1.00 90.81 190 GLY A O 1
ATOM 1557 N N . ILE A 1 191 ? 0.701 -1.812 1.016 1.00 92.44 191 ILE A N 1
ATOM 1558 C CA . ILE A 1 191 ? 1.273 -2.712 2.033 1.00 92.44 191 ILE A CA 1
ATOM 1559 C C . ILE A 1 191 ? 1.724 -1.940 3.278 1.00 92.44 191 ILE A C 1
ATOM 1561 O O . ILE A 1 191 ? 1.419 -2.341 4.400 1.00 92.44 191 ILE A O 1
ATOM 1565 N N . SER A 1 192 ? 2.407 -0.809 3.100 1.00 91.38 192 SER A N 1
ATOM 1566 C CA . SER A 1 192 ? 2.898 0.026 4.205 1.00 91.38 192 SER A CA 1
ATOM 1567 C C . SER A 1 192 ? 1.768 0.536 5.087 1.00 91.38 192 SER A C 1
ATOM 1569 O O . SER A 1 192 ? 1.854 0.487 6.315 1.00 91.38 192 SER A O 1
ATOM 1571 N N . ILE A 1 193 ? 0.698 1.018 4.455 1.00 92.56 193 ILE A N 1
ATOM 1572 C CA . ILE A 1 193 ? -0.484 1.542 5.139 1.00 92.56 193 ILE A CA 1
ATOM 1573 C C . ILE A 1 193 ? -1.190 0.422 5.891 1.00 92.56 193 ILE A C 1
ATOM 1575 O O . ILE A 1 193 ? -1.518 0.590 7.065 1.00 92.56 193 ILE A O 1
ATOM 1579 N N . SER A 1 194 ? -1.355 -0.733 5.247 1.00 95.19 194 SER A N 1
ATOM 1580 C CA . SER A 1 194 ? -2.000 -1.900 5.850 1.00 95.19 194 SER A CA 1
ATOM 1581 C C . SER A 1 194 ? -1.211 -2.422 7.043 1.00 95.19 194 SER A C 1
ATOM 1583 O O . SER A 1 194 ? -1.785 -2.677 8.098 1.00 95.19 194 SER A O 1
ATOM 1585 N N . ARG A 1 195 ? 0.121 -2.495 6.930 1.00 95.38 195 ARG A N 1
ATOM 1586 C CA . ARG A 1 195 ? 0.990 -2.852 8.054 1.00 95.38 195 ARG A CA 1
ATOM 1587 C C . ARG A 1 195 ? 0.830 -1.865 9.203 1.00 95.38 195 ARG A C 1
ATOM 1589 O O . ARG A 1 195 ? 0.607 -2.286 10.331 1.00 95.38 195 ARG A O 1
ATOM 1596 N N . ALA A 1 196 ? 0.922 -0.563 8.929 1.00 94.25 196 ALA A N 1
ATOM 1597 C CA . ALA A 1 196 ? 0.779 0.466 9.957 1.00 94.25 196 ALA A CA 1
ATOM 1598 C C . ALA A 1 196 ? -0.601 0.417 10.633 1.00 94.25 196 ALA A C 1
ATOM 1600 O O . ALA A 1 196 ? -0.717 0.687 11.828 1.00 94.25 196 ALA A O 1
ATOM 1601 N N . ALA A 1 197 ? -1.647 0.068 9.885 1.00 96.81 197 ALA A N 1
ATOM 1602 C CA . ALA A 1 197 ? -2.977 -0.133 10.425 1.00 96.81 197 ALA A CA 1
ATOM 1603 C C . ALA A 1 197 ? -3.059 -1.378 11.322 1.00 96.81 197 ALA A C 1
ATOM 1605 O O . ALA A 1 197 ? -3.464 -1.246 12.471 1.00 96.81 197 ALA A O 1
ATOM 1606 N N . LEU A 1 198 ? -2.586 -2.541 10.869 1.00 97.44 198 LEU A N 1
ATOM 1607 C CA . LEU A 1 198 ? -2.555 -3.770 11.674 1.00 97.44 198 LEU A CA 1
ATOM 1608 C C . LEU A 1 198 ? -1.710 -3.614 12.947 1.00 97.44 198 LEU A C 1
ATOM 1610 O O . LEU A 1 198 ? -2.115 -4.046 14.022 1.00 97.44 198 LEU A O 1
ATOM 1614 N N . GLN A 1 199 ? -0.560 -2.940 12.860 1.00 95.56 199 GLN A N 1
ATOM 1615 C CA . GLN A 1 199 ? 0.261 -2.622 14.033 1.00 95.56 199 GLN A CA 1
ATOM 1616 C C . GLN A 1 199 ? -0.511 -1.764 15.037 1.00 95.56 199 GLN A C 1
ATOM 1618 O O . GLN A 1 199 ? -0.494 -2.048 16.233 1.00 95.56 199 GLN A O 1
ATOM 1623 N N . ARG A 1 200 ? -1.225 -0.740 14.554 1.00 95.12 200 ARG A N 1
ATOM 1624 C CA . ARG A 1 200 ? -2.066 0.107 15.403 1.00 95.12 200 ARG A CA 1
ATOM 1625 C C . ARG A 1 200 ? -3.223 -0.676 16.015 1.00 95.12 200 ARG A C 1
ATOM 1627 O O . ARG A 1 200 ? -3.486 -0.486 17.195 1.00 95.12 200 ARG A O 1
ATOM 1634 N N . HIS A 1 201 ? -3.866 -1.554 15.247 1.00 97.44 201 HIS A N 1
ATOM 1635 C CA . HIS A 1 201 ? -4.934 -2.427 15.727 1.00 97.44 201 HIS A CA 1
ATOM 1636 C C . HIS A 1 201 ? -4.469 -3.236 16.940 1.00 97.44 201 HIS A C 1
ATOM 1638 O O . HIS A 1 201 ? -5.087 -3.167 18.001 1.00 97.44 201 HIS A O 1
ATOM 1644 N N . PHE A 1 202 ? -3.350 -3.957 16.819 1.00 96.62 202 PHE A N 1
ATOM 1645 C CA . PHE A 1 202 ? -2.835 -4.778 17.916 1.00 96.62 202 PHE A CA 1
ATOM 1646 C C . PHE A 1 202 ? -2.325 -3.943 19.089 1.00 96.62 202 PHE A C 1
ATOM 1648 O O . PHE A 1 202 ? -2.635 -4.260 20.233 1.00 96.62 202 PHE A O 1
ATOM 1655 N N . PHE A 1 203 ? -1.615 -2.843 18.828 1.00 93.62 203 PHE A N 1
ATOM 1656 C CA . PHE A 1 203 ? -1.172 -1.931 19.886 1.00 93.62 203 PHE A CA 1
ATOM 1657 C C . PHE A 1 203 ? -2.355 -1.383 20.698 1.00 93.62 203 PHE A C 1
ATOM 1659 O O . PHE A 1 203 ? -2.346 -1.425 21.927 1.00 93.62 203 PHE A O 1
ATOM 1666 N N . PHE A 1 204 ? -3.398 -0.912 20.013 1.00 94.19 204 PHE A N 1
ATOM 1667 C CA . PHE A 1 204 ? -4.600 -0.399 20.658 1.00 94.19 204 PHE A CA 1
ATOM 1668 C C . PHE A 1 204 ? -5.343 -1.505 21.411 1.00 94.19 204 PHE A C 1
ATOM 1670 O O . PHE A 1 204 ? -5.757 -1.308 22.545 1.00 94.19 204 PHE A O 1
ATOM 1677 N N . SER A 1 205 ? -5.440 -2.699 20.830 1.00 95.31 205 SER A N 1
ATOM 1678 C CA . SER A 1 205 ? -6.069 -3.858 21.470 1.00 95.31 205 SER A CA 1
ATOM 1679 C C . SER A 1 205 ? -5.368 -4.264 22.767 1.00 95.31 205 SER A C 1
ATOM 1681 O O . SER A 1 205 ? -6.033 -4.480 23.774 1.00 95.31 205 SER A O 1
ATOM 1683 N N . GLN A 1 206 ? -4.032 -4.294 22.786 1.00 93.88 206 GLN A N 1
ATOM 1684 C CA . GLN A 1 206 ? -3.255 -4.546 24.006 1.00 93.88 206 GLN A CA 1
ATOM 1685 C C . GLN A 1 206 ? -3.534 -3.496 25.087 1.00 93.88 206 GLN A C 1
ATOM 1687 O O . GLN A 1 206 ? -3.698 -3.842 26.255 1.00 93.88 206 GLN A O 1
ATOM 1692 N N . MET A 1 207 ? -3.642 -2.222 24.697 1.00 92.25 207 MET A N 1
ATOM 1693 C CA . MET A 1 207 ? -4.011 -1.138 25.610 1.00 92.25 207 MET A CA 1
ATOM 1694 C C . MET A 1 207 ? -5.420 -1.324 26.200 1.00 92.25 207 MET A C 1
ATOM 1696 O O . MET A 1 207 ? -5.618 -1.028 27.378 1.00 92.25 207 MET A O 1
ATOM 1700 N N . LEU A 1 208 ? -6.391 -1.800 25.413 1.00 93.38 208 LEU A N 1
ATOM 1701 C CA . LEU A 1 208 ? -7.743 -2.097 25.904 1.00 93.38 208 LEU A CA 1
ATOM 1702 C C . LEU A 1 208 ? -7.736 -3.283 26.875 1.00 93.38 208 LEU A C 1
ATOM 1704 O O . LEU A 1 208 ? -8.281 -3.178 27.967 1.00 93.38 208 LEU A O 1
ATOM 1708 N N . LEU A 1 209 ? -7.078 -4.388 26.507 1.00 93.88 209 LEU A N 1
ATOM 1709 C CA . LEU A 1 209 ? -6.996 -5.590 27.344 1.00 93.88 209 LEU A CA 1
ATOM 1710 C C . LEU A 1 209 ? -6.337 -5.312 28.700 1.00 93.88 209 LEU A C 1
ATOM 1712 O O . LEU A 1 209 ? -6.780 -5.845 29.710 1.00 93.88 209 LEU A O 1
ATOM 1716 N N . ALA A 1 210 ? -5.321 -4.446 28.737 1.00 91.69 210 ALA A N 1
ATOM 1717 C CA . ALA A 1 210 ? -4.618 -4.083 29.967 1.00 91.69 210 ALA A CA 1
ATOM 1718 C C . ALA A 1 210 ? -5.499 -3.380 31.022 1.00 91.69 210 ALA A C 1
ATOM 1720 O O . ALA A 1 210 ? -5.067 -3.235 32.163 1.00 91.69 210 ALA A O 1
ATOM 1721 N N . GLN A 1 211 ? -6.703 -2.933 30.655 1.00 89.62 211 GLN A N 1
ATOM 1722 C CA . GLN A 1 211 ? -7.657 -2.278 31.559 1.00 89.62 211 GLN A CA 1
ATOM 1723 C C . GLN A 1 211 ? -8.770 -3.206 32.051 1.00 89.62 211 GLN A C 1
ATOM 1725 O O . GLN A 1 211 ? -9.590 -2.788 32.864 1.00 89.62 211 GLN A O 1
ATOM 1730 N N . LEU A 1 212 ? -8.839 -4.426 31.523 1.00 91.81 212 LEU A N 1
ATOM 1731 C CA . LEU A 1 212 ? -9.938 -5.351 31.761 1.00 91.81 212 LEU A CA 1
ATOM 1732 C C . LEU A 1 212 ? -9.507 -6.482 32.689 1.00 91.81 212 LEU A C 1
ATOM 1734 O O . LEU A 1 212 ? -8.358 -6.929 32.651 1.00 91.81 212 LEU A O 1
ATOM 1738 N N . GLU A 1 213 ? -10.454 -6.996 33.468 1.00 92.31 213 GLU A N 1
ATOM 1739 C CA . GLU A 1 213 ? -10.256 -8.229 34.231 1.00 92.31 213 GLU A CA 1
ATOM 1740 C C . GLU A 1 213 ? -10.116 -9.439 33.284 1.00 92.31 213 GLU A C 1
ATOM 1742 O O . GLU A 1 213 ? -10.641 -9.403 32.165 1.00 92.31 213 GLU A O 1
ATOM 1747 N N . PRO A 1 214 ? -9.453 -10.541 33.689 1.00 91.50 214 PRO A N 1
ATOM 1748 C CA . PRO A 1 214 ? -9.166 -11.673 32.799 1.00 91.50 214 PRO A CA 1
ATOM 1749 C C . PRO A 1 214 ? -10.389 -12.243 32.058 1.00 91.50 214 PRO A C 1
ATOM 1751 O O . PRO A 1 214 ? -10.314 -12.533 30.866 1.00 91.50 214 PRO A O 1
ATOM 1754 N N . GLU A 1 215 ? -11.541 -12.347 32.724 1.00 90.38 215 GLU A N 1
ATOM 1755 C CA . GLU A 1 215 ? -12.781 -12.829 32.095 1.00 90.38 215 GLU A CA 1
ATOM 1756 C C . GLU A 1 215 ? -13.275 -11.880 30.987 1.00 90.38 215 GLU A C 1
ATOM 1758 O O . GLU A 1 215 ? -13.699 -12.318 29.915 1.00 90.38 215 GLU A O 1
ATOM 1763 N N . GLN A 1 216 ? -13.160 -10.569 31.213 1.00 92.31 216 GLN A N 1
ATOM 1764 C CA . GLN A 1 216 ? -13.525 -9.539 30.241 1.00 92.31 216 GLN A CA 1
ATOM 1765 C C . GLN A 1 216 ? -12.530 -9.483 29.075 1.00 92.31 216 GLN A C 1
ATOM 1767 O O . GLN A 1 216 ? -12.935 -9.235 27.939 1.00 92.31 216 GLN A O 1
ATOM 1772 N N . GLN A 1 217 ? -11.245 -9.760 29.322 1.00 94.19 217 GLN A N 1
ATOM 1773 C CA . GLN A 1 217 ? -10.231 -9.864 28.269 1.00 94.19 217 GLN A CA 1
ATOM 1774 C C . GLN A 1 217 ? -10.583 -10.969 27.266 1.00 94.19 217 GLN A C 1
ATOM 1776 O O . GLN A 1 217 ? -10.566 -10.737 26.055 1.00 94.19 217 GLN A O 1
ATOM 1781 N N . VAL A 1 218 ? -10.963 -12.153 27.762 1.00 92.25 218 VAL A N 1
ATOM 1782 C CA . VAL A 1 218 ? -11.407 -13.272 26.914 1.00 92.25 218 VAL A CA 1
ATOM 1783 C C . VAL A 1 218 ? -12.700 -12.918 26.177 1.00 92.25 218 VAL A C 1
ATOM 1785 O O . VAL A 1 218 ? -12.826 -13.203 24.986 1.00 92.25 218 VAL A O 1
ATOM 1788 N N . ALA A 1 219 ? -13.648 -12.254 26.847 1.00 92.19 219 ALA A N 1
ATOM 1789 C CA . ALA A 1 219 ? -14.908 -11.840 26.234 1.00 92.19 219 ALA A CA 1
ATOM 1790 C C . ALA A 1 219 ? -14.729 -10.792 25.121 1.00 92.19 219 ALA A C 1
ATOM 1792 O O . ALA A 1 219 ? -15.473 -10.833 24.139 1.00 92.19 219 ALA A O 1
ATOM 1793 N N . LEU A 1 220 ? -13.753 -9.884 25.247 1.00 95.88 220 LEU A N 1
ATOM 1794 C CA . LEU A 1 220 ? -13.442 -8.862 24.244 1.00 95.88 220 LEU A CA 1
ATOM 1795 C C . LEU A 1 220 ? -12.712 -9.435 23.022 1.00 95.88 220 LEU A C 1
ATOM 1797 O O . LEU A 1 220 ? -12.856 -8.895 21.926 1.00 95.88 220 LEU A O 1
ATOM 1801 N N . ALA A 1 221 ? -11.932 -10.505 23.190 1.00 95.56 221 ALA A N 1
ATOM 1802 C CA . ALA A 1 221 ? -11.058 -11.036 22.151 1.00 95.56 221 ALA A CA 1
ATOM 1803 C C . ALA A 1 221 ? -11.837 -11.516 20.900 1.00 95.56 221 ALA A C 1
ATOM 1805 O O . ALA A 1 221 ? -12.607 -12.481 20.963 1.00 95.56 221 ALA A O 1
ATOM 1806 N N . PRO A 1 222 ? -11.634 -10.893 19.724 1.00 96.81 222 PRO A N 1
ATOM 1807 C CA . PRO A 1 222 ? -12.144 -11.386 18.452 1.00 96.81 222 PRO A CA 1
ATOM 1808 C C . PRO A 1 222 ? -11.579 -12.762 18.084 1.00 96.81 222 PRO A C 1
ATOM 1810 O O . PRO A 1 222 ? -10.395 -13.051 18.265 1.00 96.81 222 PRO A O 1
ATOM 1813 N N . SER A 1 223 ? -12.408 -13.594 17.450 1.00 95.19 223 SER A N 1
ATOM 1814 C CA . SER A 1 223 ? -11.979 -14.897 16.916 1.00 95.19 223 SER A CA 1
ATOM 1815 C C . SER A 1 223 ? -10.796 -14.780 15.946 1.00 95.19 223 SER A C 1
ATOM 1817 O O . SER A 1 223 ? -9.864 -15.578 16.021 1.00 95.19 223 SER A O 1
ATOM 1819 N N . ALA A 1 224 ? -10.770 -13.729 15.115 1.00 94.75 224 ALA A N 1
ATOM 1820 C CA . ALA A 1 224 ? -9.714 -13.513 14.126 1.00 94.75 224 ALA A CA 1
ATOM 1821 C C . ALA A 1 224 ? -8.320 -13.280 14.733 1.00 94.75 224 ALA A C 1
ATOM 1823 O O . ALA A 1 224 ? -7.334 -13.419 14.016 1.00 94.75 224 ALA A O 1
ATOM 1824 N N . TRP A 1 225 ? -8.199 -12.957 16.027 1.00 96.44 225 TRP A N 1
ATOM 1825 C CA . TRP A 1 225 ? -6.890 -12.865 16.690 1.00 96.44 225 TRP A CA 1
ATOM 1826 C C . TRP A 1 225 ? -6.197 -14.218 16.828 1.00 96.44 225 TRP A C 1
ATOM 1828 O O . TRP A 1 225 ? -4.972 -14.270 16.914 1.00 96.44 225 TRP A O 1
ATOM 1838 N N . HIS A 1 226 ? -6.961 -15.309 16.843 1.00 95.25 226 HIS A N 1
ATOM 1839 C CA . HIS A 1 226 ? -6.437 -16.665 17.001 1.00 95.25 226 HIS A CA 1
ATOM 1840 C C . HIS A 1 226 ? -5.965 -17.271 15.678 1.00 95.25 226 HIS A C 1
ATOM 1842 O O . HIS A 1 226 ? -5.270 -18.286 15.674 1.00 95.25 226 HIS A O 1
ATOM 1848 N N . GLU A 1 227 ? -6.309 -16.645 14.557 1.00 95.88 227 GLU A N 1
ATOM 1849 C CA . GLU A 1 227 ? -5.873 -17.075 13.239 1.00 95.88 227 GLU A CA 1
ATOM 1850 C C . GLU A 1 227 ? -4.491 -16.483 12.927 1.00 95.88 227 GLU A C 1
ATOM 1852 O O . GLU A 1 227 ? -4.333 -15.260 12.970 1.00 95.88 227 GLU A O 1
ATOM 1857 N N . PRO A 1 228 ? -3.485 -17.308 12.589 1.00 96.50 228 PRO A N 1
ATOM 1858 C CA . PRO A 1 228 ? -2.196 -16.792 12.147 1.00 96.50 228 PRO A CA 1
ATOM 1859 C C . PRO A 1 228 ? -2.344 -16.037 10.823 1.00 96.50 228 PRO A C 1
ATOM 1861 O O . PRO A 1 228 ? -3.230 -16.339 10.010 1.00 96.50 228 PRO A O 1
ATOM 1864 N N . PHE A 1 229 ? -1.446 -15.081 10.580 1.00 96.81 229 PHE A N 1
ATOM 1865 C CA . PHE A 1 229 ? -1.326 -14.500 9.248 1.00 96.81 229 PHE A CA 1
ATOM 1866 C C . PHE A 1 229 ? -0.900 -15.580 8.244 1.00 96.81 229 PHE A C 1
ATOM 1868 O O . PHE A 1 229 ? 0.015 -16.369 8.479 1.00 96.81 229 PHE A O 1
ATOM 1875 N N . SER A 1 230 ? -1.584 -15.623 7.107 1.00 95.62 230 SER A N 1
ATOM 1876 C CA . SER A 1 230 ? -1.266 -16.519 6.002 1.00 95.62 230 SER A CA 1
ATOM 1877 C C . SER A 1 230 ? -0.003 -16.075 5.263 1.00 95.62 230 SER A C 1
ATOM 1879 O O . SER A 1 230 ? 0.416 -14.919 5.328 1.00 95.62 230 SER A O 1
ATOM 1881 N N . VAL A 1 231 ? 0.581 -16.999 4.495 1.00 92.19 231 VAL A N 1
ATOM 1882 C CA . VAL A 1 231 ? 1.764 -16.717 3.666 1.00 92.19 231 VAL A CA 1
ATOM 1883 C C . VAL A 1 231 ? 1.503 -15.560 2.699 1.00 92.19 231 VAL A C 1
ATOM 1885 O O . VAL A 1 231 ? 2.374 -14.715 2.524 1.00 92.19 231 VAL A O 1
ATOM 1888 N N . ASP A 1 232 ? 0.300 -15.478 2.123 1.00 90.50 232 ASP A N 1
ATOM 1889 C CA . ASP A 1 232 ? -0.062 -14.401 1.196 1.00 90.50 232 ASP A CA 1
ATOM 1890 C C . ASP A 1 232 ? -0.134 -13.038 1.892 1.00 90.50 232 ASP A C 1
ATOM 1892 O O . ASP A 1 232 ? 0.300 -12.039 1.329 1.00 90.50 232 ASP A O 1
ATOM 1896 N N . GLU A 1 233 ? -0.651 -12.988 3.123 1.00 94.00 233 GLU A N 1
ATOM 1897 C CA . GLU A 1 233 ? -0.743 -11.748 3.910 1.00 94.00 233 GLU A CA 1
ATOM 1898 C C . GLU A 1 233 ? 0.631 -11.223 4.337 1.00 94.00 233 GLU A C 1
ATOM 1900 O O . GLU A 1 233 ? 0.798 -10.022 4.539 1.00 94.00 233 GLU A O 1
ATOM 1905 N N . LEU A 1 234 ? 1.615 -12.116 4.466 1.00 92.81 234 LEU A N 1
ATOM 1906 C CA . LEU A 1 234 ? 2.999 -11.782 4.807 1.00 92.81 234 LEU A CA 1
ATOM 1907 C C . LEU A 1 234 ? 3.920 -11.723 3.578 1.00 92.81 234 LEU A C 1
ATOM 1909 O O . LEU A 1 234 ? 5.136 -11.581 3.727 1.00 92.81 234 LEU A O 1
ATOM 1913 N N . SER A 1 235 ? 3.359 -11.820 2.371 1.00 90.06 235 SER A N 1
ATOM 1914 C CA . SER A 1 235 ? 4.099 -11.791 1.114 1.00 90.06 235 SER A CA 1
ATOM 1915 C C . SER A 1 235 ? 4.128 -10.391 0.510 1.00 90.06 235 SER A C 1
ATOM 1917 O O . SER A 1 235 ? 3.138 -9.666 0.492 1.00 90.06 235 SER A O 1
ATOM 1919 N N . LEU A 1 236 ? 5.273 -10.030 -0.066 1.00 91.31 236 LEU A N 1
ATOM 1920 C CA . LEU A 1 236 ? 5.439 -8.803 -0.850 1.00 91.31 236 LEU A CA 1
ATOM 1921 C C . LEU A 1 236 ? 5.369 -9.058 -2.360 1.00 91.31 236 LEU A C 1
ATOM 1923 O O . LEU A 1 236 ? 5.549 -8.127 -3.143 1.00 91.31 236 LEU A O 1
ATOM 1927 N N . ARG A 1 237 ? 5.130 -10.304 -2.792 1.00 90.50 237 ARG A N 1
ATOM 1928 C CA . ARG A 1 237 ? 5.258 -10.710 -4.199 1.00 90.50 237 ARG A CA 1
ATOM 1929 C C . ARG A 1 237 ? 4.367 -9.882 -5.133 1.00 90.50 237 ARG A C 1
ATOM 1931 O O . ARG A 1 237 ? 4.852 -9.384 -6.147 1.00 90.50 237 ARG A O 1
ATOM 1938 N N . ASN A 1 238 ? 3.097 -9.692 -4.771 1.00 90.56 238 ASN A N 1
ATOM 1939 C CA . ASN A 1 238 ? 2.147 -8.908 -5.569 1.00 90.56 238 ASN A CA 1
ATOM 1940 C C . ASN A 1 238 ? 2.536 -7.428 -5.621 1.00 90.56 238 ASN A C 1
ATOM 1942 O O . ASN A 1 238 ? 2.557 -6.832 -6.697 1.00 90.56 238 ASN A O 1
ATOM 1946 N N . ALA A 1 239 ? 2.917 -6.860 -4.473 1.00 91.25 239 ALA A N 1
ATOM 1947 C CA . ALA A 1 239 ? 3.373 -5.479 -4.382 1.00 91.25 239 ALA A CA 1
ATOM 1948 C C . ALA A 1 239 ? 4.601 -5.225 -5.261 1.00 91.25 239 ALA A C 1
ATOM 1950 O O . ALA A 1 239 ? 4.642 -4.272 -6.028 1.00 91.25 239 ALA A O 1
ATOM 1951 N N . ILE A 1 240 ? 5.575 -6.129 -5.218 1.00 91.62 240 ILE A N 1
ATOM 1952 C CA . ILE A 1 240 ? 6.780 -6.046 -6.037 1.00 91.62 240 ILE A CA 1
ATOM 1953 C C . ILE A 1 240 ? 6.477 -6.182 -7.535 1.00 91.62 240 ILE A C 1
ATOM 1955 O O . ILE A 1 240 ? 7.065 -5.465 -8.348 1.00 91.62 240 ILE A O 1
ATOM 1959 N N . ALA A 1 241 ? 5.544 -7.054 -7.917 1.00 92.94 241 ALA A N 1
ATOM 1960 C CA . ALA A 1 241 ? 5.106 -7.162 -9.304 1.00 92.94 241 ALA A CA 1
ATOM 1961 C C . ALA A 1 241 ? 4.460 -5.856 -9.807 1.00 92.94 241 ALA A C 1
ATOM 1963 O O . ALA A 1 241 ? 4.723 -5.438 -10.939 1.00 92.94 241 ALA A O 1
ATOM 1964 N N . GLY A 1 242 ? 3.669 -5.175 -8.972 1.00 92.06 242 GLY A N 1
ATOM 1965 C CA . GLY A 1 242 ? 3.096 -3.876 -9.324 1.00 92.06 242 GLY A CA 1
ATOM 1966 C C . GLY A 1 242 ? 4.109 -2.730 -9.341 1.00 92.06 242 GLY A C 1
ATOM 1967 O O . GLY A 1 242 ? 4.055 -1.915 -10.260 1.00 92.06 242 GLY A O 1
ATOM 1968 N N . GLU A 1 243 ? 5.097 -2.700 -8.440 1.00 91.06 243 GLU A N 1
ATOM 1969 C CA . GLU A 1 243 ? 6.207 -1.730 -8.513 1.00 91.06 243 GLU A CA 1
ATOM 1970 C C . GLU A 1 243 ? 7.021 -1.898 -9.800 1.00 91.06 243 GLU A C 1
ATOM 1972 O O . GLU A 1 243 ? 7.345 -0.922 -10.484 1.00 91.06 243 GLU A O 1
ATOM 1977 N N . TRP A 1 244 ? 7.315 -3.148 -10.176 1.00 93.75 244 TRP A N 1
ATOM 1978 C CA . TRP A 1 244 ? 7.960 -3.449 -11.450 1.00 93.75 244 TRP A CA 1
ATOM 1979 C C . TRP A 1 244 ? 7.132 -2.943 -12.634 1.00 93.75 244 TRP A C 1
ATOM 1981 O O . TRP A 1 244 ? 7.682 -2.317 -13.548 1.00 93.75 244 TRP A O 1
ATOM 1991 N N . PHE A 1 245 ? 5.816 -3.172 -12.612 1.00 93.75 245 PHE A N 1
ATOM 1992 C CA . PHE A 1 245 ? 4.908 -2.697 -13.653 1.00 93.75 245 PHE A CA 1
ATOM 1993 C C . PHE A 1 245 ? 4.876 -1.164 -13.734 1.00 93.75 245 PHE A C 1
ATOM 1995 O O . PHE A 1 245 ? 4.976 -0.613 -14.834 1.00 93.75 245 PHE A O 1
ATOM 2002 N N . LEU A 1 246 ? 4.787 -0.473 -12.594 1.00 91.00 246 LEU A N 1
ATOM 2003 C CA . LEU A 1 246 ? 4.788 0.987 -12.512 1.00 91.00 246 LEU A CA 1
ATOM 2004 C C . LEU A 1 246 ? 6.081 1.565 -13.093 1.00 91.00 246 LEU A C 1
ATOM 2006 O O . LEU A 1 246 ? 6.030 2.397 -13.999 1.00 91.00 246 LEU A O 1
ATOM 2010 N N . ARG A 1 247 ? 7.247 1.080 -12.643 1.00 90.62 247 ARG A N 1
ATOM 2011 C CA . ARG A 1 247 ? 8.550 1.524 -13.165 1.00 90.62 247 ARG A CA 1
ATOM 2012 C C . ARG A 1 247 ? 8.661 1.283 -14.668 1.00 90.62 247 ARG A C 1
ATOM 2014 O O . ARG A 1 247 ? 9.061 2.181 -15.406 1.00 90.62 247 ARG A O 1
ATOM 2021 N N . SER A 1 248 ? 8.290 0.089 -15.122 1.00 92.31 248 SER A N 1
ATOM 2022 C CA . SER A 1 248 ? 8.351 -0.280 -16.539 1.00 92.31 248 SER A CA 1
ATOM 2023 C C . SER A 1 248 ? 7.433 0.594 -17.395 1.00 92.31 248 SER A C 1
ATOM 2025 O O . SER A 1 248 ? 7.798 0.962 -18.511 1.00 92.31 248 SER A O 1
ATOM 2027 N N . SER A 1 249 ? 6.258 0.953 -16.874 1.00 90.69 249 SER A N 1
ATOM 2028 C CA . SER A 1 249 ? 5.306 1.842 -17.547 1.00 90.69 249 SER A CA 1
ATOM 2029 C C . SER A 1 249 ? 5.842 3.269 -17.636 1.00 90.69 249 SER A C 1
ATOM 2031 O O . SER A 1 249 ? 5.851 3.833 -18.727 1.00 90.69 249 SER A O 1
ATOM 2033 N N . LEU A 1 250 ? 6.385 3.806 -16.538 1.00 88.81 250 LEU A N 1
ATOM 2034 C CA . LEU A 1 250 ? 6.996 5.139 -16.500 1.00 88.81 250 LEU A CA 1
ATOM 2035 C C . LEU A 1 250 ? 8.150 5.278 -17.498 1.00 88.81 250 LEU A C 1
ATOM 2037 O O . LEU A 1 250 ? 8.229 6.276 -18.205 1.00 88.81 250 LEU A O 1
ATOM 2041 N N . VAL A 1 251 ? 9.031 4.276 -17.588 1.00 90.69 251 VAL A N 1
ATOM 2042 C CA . VAL A 1 251 ? 10.158 4.289 -18.538 1.00 90.69 251 VAL A CA 1
ATOM 2043 C C . VAL A 1 251 ? 9.666 4.230 -19.986 1.00 90.69 251 VAL A C 1
ATOM 2045 O O . VAL A 1 251 ? 10.140 4.987 -20.832 1.00 90.69 251 VAL A O 1
ATOM 2048 N N . LYS A 1 252 ? 8.692 3.364 -20.289 1.00 89.38 252 LYS A N 1
ATOM 2049 C CA . LYS A 1 252 ? 8.130 3.254 -21.645 1.00 89.38 252 LYS A CA 1
ATOM 2050 C C . LYS A 1 252 ? 7.425 4.533 -22.073 1.00 89.38 252 LYS A C 1
ATOM 2052 O O . LYS A 1 252 ? 7.614 4.989 -23.197 1.00 89.38 252 LYS A O 1
ATOM 2057 N N . GLU A 1 253 ? 6.642 5.123 -21.181 1.00 86.25 253 GLU A N 1
ATOM 2058 C CA . GLU A 1 253 ? 5.954 6.379 -21.451 1.00 86.25 253 GLU A CA 1
ATOM 2059 C C . GLU A 1 253 ? 6.930 7.545 -21.595 1.00 86.25 253 GLU A C 1
ATOM 2061 O O . GLU A 1 253 ? 6.790 8.357 -22.510 1.00 86.25 253 GLU A O 1
ATOM 2066 N N . ALA A 1 254 ? 7.981 7.567 -20.770 1.00 83.56 254 ALA A N 1
ATOM 2067 C CA . ALA A 1 254 ? 9.055 8.536 -20.897 1.00 83.56 254 ALA A CA 1
ATOM 2068 C C . ALA A 1 254 ? 9.686 8.512 -22.300 1.00 83.56 254 ALA A C 1
ATOM 2070 O O . ALA A 1 254 ? 9.941 9.552 -22.902 1.00 83.56 254 ALA A O 1
ATOM 2071 N N . MET A 1 255 ? 9.890 7.317 -22.855 1.00 84.25 255 MET A N 1
ATOM 2072 C CA . MET A 1 255 ? 10.460 7.152 -24.193 1.00 84.25 255 MET A CA 1
ATOM 2073 C C . MET A 1 255 ? 9.478 7.406 -25.337 1.00 84.25 255 MET A C 1
ATOM 2075 O O . MET A 1 255 ? 9.911 7.730 -26.441 1.00 84.25 255 MET A O 1
ATOM 2079 N N . ALA A 1 256 ? 8.174 7.277 -25.095 1.00 83.94 256 ALA A N 1
ATOM 2080 C CA . ALA A 1 256 ? 7.144 7.572 -26.089 1.00 83.94 256 ALA A CA 1
ATOM 2081 C C . ALA A 1 256 ? 6.828 9.077 -26.200 1.00 83.94 256 ALA A C 1
ATOM 2083 O O . ALA A 1 256 ? 6.288 9.519 -27.215 1.00 83.94 256 ALA A O 1
ATOM 2084 N N . SER A 1 257 ? 7.145 9.867 -25.171 1.00 77.50 257 SER A N 1
ATOM 2085 C CA . SER A 1 257 ? 6.831 11.295 -25.127 1.00 77.50 257 SER A CA 1
ATOM 2086 C C . SER A 1 257 ? 7.774 12.134 -26.009 1.00 77.50 257 SER A C 1
ATOM 2088 O O . SER A 1 257 ? 8.995 11.966 -25.934 1.00 77.50 257 SER A O 1
ATOM 2090 N N . PRO A 1 258 ? 7.258 13.091 -26.807 1.00 70.12 258 PRO A N 1
ATOM 2091 C CA . PRO A 1 258 ? 8.088 14.007 -27.584 1.00 70.12 258 PRO A CA 1
ATOM 2092 C C . PRO A 1 258 ? 9.097 14.767 -26.710 1.00 70.12 258 PRO A C 1
ATOM 2094 O O . PRO A 1 258 ? 8.732 15.342 -25.685 1.00 70.12 258 PRO A O 1
ATOM 2097 N N . PHE A 1 259 ? 10.352 14.862 -27.166 1.00 64.38 259 PHE A N 1
ATOM 2098 C CA . PHE A 1 259 ? 11.455 15.556 -26.473 1.00 64.38 259 PHE A CA 1
ATOM 2099 C C . PHE A 1 259 ? 11.138 16.998 -26.039 1.00 64.38 259 PHE A C 1
ATOM 2101 O O . PHE A 1 259 ? 11.719 17.507 -25.083 1.00 64.38 259 PHE A O 1
ATOM 2108 N N . ASN A 1 260 ? 10.186 17.643 -26.710 1.00 58.28 260 ASN A N 1
ATOM 2109 C CA . ASN A 1 260 ? 9.780 19.028 -26.485 1.00 58.28 260 ASN A CA 1
ATOM 2110 C C . ASN A 1 260 ? 9.062 19.238 -25.136 1.00 58.28 260 ASN A C 1
ATOM 2112 O O . ASN A 1 260 ? 8.861 20.378 -24.735 1.00 58.28 260 ASN A O 1
ATOM 2116 N N . HIS A 1 261 ? 8.675 18.160 -24.445 1.00 63.41 261 HIS A N 1
ATOM 2117 C CA . HIS A 1 261 ? 8.010 18.206 -23.138 1.00 63.41 261 HIS A CA 1
ATOM 2118 C C . HIS A 1 261 ? 8.954 17.961 -21.947 1.00 63.41 261 HIS A C 1
ATOM 2120 O O . HIS A 1 261 ? 8.501 17.944 -20.807 1.00 63.41 261 HIS A O 1
ATOM 2126 N N . TRP A 1 262 ? 10.260 17.787 -22.186 1.00 61.38 262 TRP A N 1
ATOM 2127 C CA . TRP A 1 262 ? 11.237 17.358 -21.172 1.00 61.38 262 TRP A CA 1
ATOM 2128 C C . TRP A 1 262 ? 12.085 18.491 -20.578 1.00 61.38 262 TRP A C 1
ATOM 2130 O O . TRP A 1 262 ? 13.160 18.246 -20.032 1.00 61.38 262 TRP A O 1
ATOM 2140 N N . GLY A 1 263 ? 11.621 19.735 -20.687 1.00 61.78 263 GLY A N 1
ATOM 2141 C CA . GLY A 1 263 ? 12.265 20.878 -20.052 1.00 61.78 263 GLY A CA 1
ATOM 2142 C C . GLY A 1 263 ? 11.823 22.218 -20.625 1.00 61.78 263 GLY A C 1
ATOM 2143 O O . GLY A 1 263 ? 11.575 22.351 -21.825 1.00 61.78 263 GLY A O 1
ATOM 2144 N N . ASP A 1 264 ? 11.800 23.227 -19.758 1.00 76.12 264 ASP A N 1
ATOM 2145 C CA . ASP A 1 264 ? 11.359 24.584 -20.098 1.00 76.12 264 ASP A CA 1
ATOM 2146 C C . ASP A 1 264 ? 12.385 25.352 -20.952 1.00 76.12 264 ASP A C 1
ATOM 2148 O O . ASP A 1 264 ? 12.090 26.429 -21.470 1.00 76.12 264 ASP A O 1
ATOM 2152 N N . ASN A 1 265 ? 13.605 24.817 -21.112 1.00 83.00 265 ASN A N 1
ATOM 2153 C CA . ASN A 1 265 ? 14.684 25.458 -21.860 1.00 83.00 265 ASN A CA 1
ATOM 2154 C C . ASN A 1 265 ? 15.407 24.508 -22.833 1.00 83.00 265 ASN A C 1
ATOM 2156 O O . ASN A 1 265 ? 15.363 23.282 -22.727 1.00 83.00 265 ASN A O 1
ATOM 2160 N N . TRP A 1 266 ? 16.111 25.112 -23.791 1.00 83.00 266 TRP A N 1
ATOM 2161 C CA . TRP A 1 266 ? 16.796 24.408 -24.877 1.00 83.00 266 TRP A CA 1
ATOM 2162 C C . TRP A 1 266 ? 17.948 23.504 -24.405 1.00 83.00 266 TRP A C 1
ATOM 2164 O O . TRP A 1 266 ? 18.231 22.499 -25.053 1.00 83.00 266 TRP A O 1
ATOM 2174 N N . TYR A 1 267 ? 18.616 23.840 -23.295 1.00 80.31 267 TYR A N 1
ATOM 2175 C CA . TYR A 1 267 ? 19.719 23.046 -22.748 1.00 80.31 267 TYR A CA 1
ATOM 2176 C C . TYR A 1 267 ? 19.211 21.711 -22.195 1.00 80.31 267 TYR A C 1
ATOM 2178 O O . TYR A 1 267 ? 19.795 20.667 -22.473 1.00 80.31 267 TYR A O 1
ATOM 2186 N N . GLU A 1 268 ? 18.089 21.733 -21.478 1.00 80.62 268 GLU A N 1
ATOM 2187 C CA . GLU A 1 268 ? 17.429 20.533 -20.959 1.00 80.62 268 GLU A CA 1
ATOM 2188 C C . GLU A 1 268 ? 16.937 19.625 -22.093 1.00 80.62 268 GLU A C 1
ATOM 2190 O O . GLU A 1 268 ? 17.198 18.421 -22.091 1.00 80.62 268 GLU A O 1
ATOM 2195 N N . GLN A 1 269 ? 16.345 20.210 -23.138 1.00 82.31 269 GLN A N 1
ATOM 2196 C CA . GLN A 1 269 ? 15.948 19.467 -24.338 1.00 82.31 269 GLN A CA 1
ATOM 2197 C C . GLN A 1 269 ? 17.154 18.831 -25.048 1.00 82.31 269 GLN A C 1
ATOM 2199 O O . GLN A 1 269 ? 17.101 17.665 -25.446 1.00 82.31 269 GLN A O 1
ATOM 2204 N N . LEU A 1 270 ? 18.262 19.570 -25.181 1.00 83.00 270 LEU A N 1
ATOM 2205 C CA . LEU A 1 270 ? 19.493 19.061 -25.784 1.00 83.00 270 LEU A CA 1
ATOM 2206 C C . LEU A 1 270 ? 20.093 17.926 -24.943 1.00 83.00 270 LEU A C 1
ATOM 2208 O O . LEU A 1 270 ? 20.445 16.883 -25.493 1.00 83.00 270 LEU A O 1
ATOM 2212 N N . ARG A 1 271 ? 20.153 18.092 -23.615 1.00 82.94 271 ARG A N 1
ATOM 2213 C CA . ARG A 1 271 ? 20.620 17.065 -22.675 1.00 82.94 271 ARG A CA 1
ATOM 2214 C C . ARG A 1 271 ? 19.816 15.780 -22.840 1.00 82.94 271 ARG A C 1
ATOM 2216 O O . ARG A 1 271 ? 20.400 14.719 -23.039 1.00 82.94 271 ARG A O 1
ATOM 2223 N N . MET A 1 272 ? 18.488 15.875 -22.830 1.00 83.94 272 MET A N 1
ATOM 2224 C CA . MET A 1 272 ? 17.614 14.709 -22.971 1.00 83.94 272 MET A CA 1
ATOM 2225 C C . MET A 1 272 ? 17.763 14.033 -24.333 1.00 83.94 272 MET A C 1
ATOM 2227 O O . MET A 1 272 ? 17.773 12.806 -24.404 1.00 83.94 272 MET A O 1
ATOM 2231 N N . ARG A 1 273 ? 17.986 14.798 -25.406 1.00 87.06 273 ARG A N 1
ATOM 2232 C CA . ARG A 1 273 ? 18.238 14.238 -26.739 1.00 87.06 273 ARG A CA 1
ATOM 2233 C C . ARG A 1 273 ? 19.510 13.387 -26.809 1.00 87.06 273 ARG A C 1
ATOM 2235 O O . ARG A 1 273 ? 19.528 12.412 -27.553 1.00 87.06 273 ARG A O 1
ATOM 2242 N N . PHE A 1 274 ? 20.547 13.728 -26.044 1.00 88.75 274 PHE A N 1
ATOM 2243 C CA . PHE A 1 274 ? 21.776 12.930 -25.978 1.00 88.75 274 PHE A CA 1
ATOM 2244 C C . PHE A 1 274 ? 21.696 11.772 -24.973 1.00 88.75 274 PHE A C 1
ATOM 2246 O O . PHE A 1 274 ? 22.348 10.748 -25.173 1.00 88.75 274 PHE A O 1
ATOM 2253 N N . VAL A 1 275 ? 20.903 11.914 -23.909 1.00 89.00 275 VAL A N 1
ATOM 2254 C CA . VAL A 1 275 ? 20.791 10.914 -22.835 1.00 89.00 275 VAL A CA 1
ATOM 2255 C C . VAL A 1 275 ? 19.806 9.799 -23.186 1.00 89.00 275 VAL A C 1
ATOM 2257 O O . VAL A 1 275 ? 20.121 8.632 -22.986 1.00 89.00 275 VAL A O 1
ATOM 2260 N N . MET A 1 276 ? 18.635 10.123 -23.739 1.00 88.88 276 MET A N 1
ATOM 2261 C CA . MET A 1 276 ? 17.562 9.146 -23.979 1.00 88.88 276 MET A CA 1
ATOM 2262 C C . MET A 1 276 ? 17.937 7.976 -24.900 1.00 88.88 276 MET A C 1
ATOM 2264 O O . MET A 1 276 ? 17.496 6.869 -24.614 1.00 88.88 276 MET A O 1
ATOM 2268 N N . PRO A 1 277 ? 18.770 8.139 -25.947 1.00 91.81 277 PRO A N 1
ATOM 2269 C CA . PRO A 1 277 ? 19.244 6.997 -26.734 1.00 91.81 277 PRO A CA 1
ATOM 2270 C C . PRO A 1 277 ? 20.068 5.971 -25.938 1.00 91.81 277 PRO A C 1
ATOM 2272 O O . PRO A 1 277 ? 20.284 4.866 -26.415 1.00 91.81 277 PRO A O 1
ATOM 2275 N N . LEU A 1 278 ? 20.554 6.332 -24.745 1.00 94.50 278 LEU A N 1
ATOM 2276 C CA . LEU A 1 278 ? 21.291 5.445 -23.841 1.00 94.50 278 LEU A CA 1
ATOM 2277 C C . LEU A 1 278 ? 20.389 4.798 -22.772 1.00 94.50 278 LEU A C 1
ATOM 2279 O O . LEU A 1 278 ? 20.893 4.131 -21.864 1.00 94.50 278 LEU A O 1
ATOM 2283 N N . LEU A 1 279 ? 19.074 5.031 -22.841 1.00 94.44 279 LEU A N 1
ATOM 2284 C CA . LEU A 1 279 ? 18.065 4.372 -22.021 1.00 94.44 279 LEU A CA 1
ATOM 2285 C C . LEU A 1 279 ? 17.434 3.232 -22.820 1.00 94.44 279 LEU A C 1
ATOM 2287 O O . LEU A 1 279 ? 16.833 3.452 -23.868 1.00 94.44 279 LEU A O 1
ATOM 2291 N N . LEU A 1 280 ? 17.540 2.020 -22.286 1.00 95.38 280 LEU A N 1
ATOM 2292 C CA . LEU A 1 280 ? 16.966 0.814 -22.870 1.00 95.38 280 LEU A CA 1
ATOM 2293 C C . LEU A 1 280 ? 15.825 0.315 -21.968 1.00 95.38 280 LEU A C 1
ATOM 2295 O O . LEU A 1 280 ? 16.100 -0.134 -20.847 1.00 95.38 280 LEU A O 1
ATOM 2299 N N . PRO A 1 281 ? 14.543 0.448 -22.372 1.00 94.94 281 PRO A N 1
ATOM 2300 C CA . PRO A 1 281 ? 13.396 0.119 -21.529 1.00 94.94 281 PRO A CA 1
ATOM 2301 C C . PRO A 1 281 ? 13.418 -1.290 -20.964 1.00 94.94 281 PRO A C 1
ATOM 2303 O O . PRO A 1 281 ? 13.177 -1.470 -19.769 1.00 94.94 281 PRO A O 1
ATOM 2306 N N . GLN A 1 282 ? 13.686 -2.287 -21.806 1.00 96.25 282 GLN A N 1
ATOM 2307 C CA . GLN A 1 282 ? 13.606 -3.680 -21.401 1.00 96.25 282 GLN A CA 1
ATOM 2308 C C . GLN A 1 282 ? 14.796 -4.059 -20.526 1.00 96.25 282 GLN A C 1
ATOM 2310 O O . GLN A 1 282 ? 14.582 -4.653 -19.472 1.00 96.25 282 GLN A O 1
ATOM 2315 N N . ALA A 1 283 ? 16.014 -3.633 -20.867 1.00 95.88 283 ALA A N 1
ATOM 2316 C CA . ALA A 1 283 ? 17.171 -3.797 -19.988 1.00 95.88 283 ALA A CA 1
ATOM 2317 C C . ALA A 1 283 ? 16.955 -3.122 -18.616 1.00 95.88 283 ALA A C 1
ATOM 2319 O O . ALA A 1 283 ? 17.306 -3.682 -17.578 1.00 95.88 283 ALA A O 1
ATOM 2320 N N . THR A 1 284 ? 16.325 -1.941 -18.584 1.00 95.44 284 THR A N 1
ATOM 2321 C CA . THR A 1 284 ? 15.976 -1.243 -17.330 1.00 95.44 284 THR A CA 1
ATOM 2322 C C . THR A 1 284 ? 14.972 -2.052 -16.511 1.00 95.44 284 THR A C 1
ATOM 2324 O O . THR A 1 284 ? 15.154 -2.219 -15.305 1.00 95.44 284 THR A O 1
ATOM 2327 N N . ALA A 1 285 ? 13.939 -2.591 -17.163 1.00 96.00 285 ALA A N 1
ATOM 2328 C CA . ALA A 1 285 ? 12.928 -3.432 -16.528 1.00 96.00 285 ALA A CA 1
ATOM 2329 C C . ALA A 1 285 ? 13.498 -4.777 -16.039 1.00 96.00 285 ALA A C 1
ATOM 2331 O O . ALA A 1 285 ? 13.090 -5.258 -14.982 1.00 96.00 285 ALA A O 1
ATOM 2332 N N . ASN A 1 286 ? 14.441 -5.376 -16.774 1.00 95.94 286 ASN A N 1
ATOM 2333 C CA . ASN A 1 286 ? 15.127 -6.621 -16.414 1.00 95.94 286 ASN A CA 1
ATOM 2334 C C . ASN A 1 286 ? 15.991 -6.447 -15.156 1.00 95.94 286 ASN A C 1
ATOM 2336 O O . ASN A 1 286 ? 15.926 -7.265 -14.233 1.00 95.94 286 ASN A O 1
ATOM 2340 N N . ASP A 1 287 ? 16.790 -5.377 -15.121 1.00 93.62 287 ASP A N 1
ATOM 2341 C CA . ASP A 1 287 ? 17.628 -5.022 -13.974 1.00 93.62 287 ASP A CA 1
ATOM 2342 C C . ASP A 1 287 ? 16.761 -4.731 -12.741 1.00 93.62 287 ASP A C 1
ATOM 2344 O O . ASP A 1 287 ? 16.984 -5.295 -11.670 1.00 93.62 287 ASP A O 1
ATOM 2348 N N . TYR A 1 288 ? 15.685 -3.957 -12.910 1.00 93.88 288 TYR A N 1
ATOM 2349 C CA . TYR A 1 288 ? 14.778 -3.640 -11.810 1.00 93.88 288 TYR A CA 1
ATOM 2350 C C . TYR A 1 288 ? 14.052 -4.877 -11.265 1.00 93.88 288 TYR A C 1
ATOM 2352 O O . TYR A 1 288 ? 13.969 -5.050 -10.051 1.00 93.88 288 TYR A O 1
ATOM 2360 N N . ALA A 1 289 ? 13.593 -5.784 -12.138 1.00 95.00 289 ALA A N 1
ATOM 2361 C CA . ALA A 1 289 ? 13.005 -7.059 -11.719 1.00 95.00 289 ALA A CA 1
ATOM 2362 C C . ALA A 1 289 ? 13.978 -7.890 -10.872 1.00 95.00 289 ALA A C 1
ATOM 2364 O O . ALA A 1 289 ? 13.584 -8.509 -9.887 1.00 95.00 289 ALA A O 1
ATOM 2365 N N . THR A 1 290 ? 15.260 -7.882 -11.236 1.00 93.50 290 THR A N 1
ATOM 2366 C CA . THR A 1 290 ? 16.305 -8.616 -10.514 1.00 93.50 290 THR A CA 1
ATOM 2367 C C . THR A 1 290 ? 16.564 -8.012 -9.138 1.00 93.50 290 THR A C 1
ATOM 2369 O O . THR A 1 290 ? 16.632 -8.751 -8.159 1.00 93.50 290 THR A O 1
ATOM 2372 N N . GLN A 1 291 ? 16.638 -6.682 -9.036 1.00 91.00 291 GLN A N 1
ATOM 2373 C CA . GLN A 1 291 ? 16.776 -5.985 -7.752 1.00 91.00 291 GLN A CA 1
ATOM 2374 C C . GLN A 1 291 ? 15.585 -6.251 -6.827 1.00 91.00 291 GLN A C 1
ATOM 2376 O O . GLN A 1 291 ? 15.754 -6.564 -5.648 1.00 91.00 291 GLN A O 1
ATOM 2381 N N . LEU A 1 292 ? 14.379 -6.193 -7.384 1.00 91.38 292 LEU A N 1
ATOM 2382 C CA . LEU A 1 292 ? 13.143 -6.472 -6.673 1.00 91.38 292 LEU A CA 1
ATOM 2383 C C . LEU A 1 292 ? 13.025 -7.931 -6.212 1.00 91.38 292 LEU A C 1
ATOM 2385 O O . LEU A 1 292 ? 12.599 -8.176 -5.095 1.00 91.38 292 LEU A O 1
ATOM 2389 N N . LEU A 1 293 ? 13.410 -8.920 -7.015 1.00 91.94 293 LEU A N 1
ATOM 2390 C CA . LEU A 1 293 ? 13.364 -10.320 -6.572 1.00 91.94 293 LEU A CA 1
ATOM 2391 C C . LEU A 1 293 ? 14.498 -10.660 -5.600 1.00 91.94 293 LEU A C 1
ATOM 2393 O O . LEU A 1 293 ? 14.308 -11.471 -4.695 1.00 91.94 293 LEU A O 1
ATOM 2397 N N . ALA A 1 294 ? 15.654 -10.001 -5.717 1.00 89.69 294 ALA A N 1
ATOM 2398 C CA . ALA A 1 294 ? 16.718 -10.119 -4.724 1.00 89.69 294 ALA A CA 1
ATOM 2399 C C . ALA A 1 294 ? 16.281 -9.605 -3.344 1.00 89.69 294 ALA A C 1
ATOM 2401 O O . ALA A 1 294 ? 16.663 -10.180 -2.328 1.00 89.69 294 ALA A O 1
ATOM 2402 N N . CYS A 1 295 ? 15.397 -8.603 -3.309 1.00 86.19 295 CYS A N 1
ATOM 2403 C CA . CYS A 1 295 ? 14.716 -8.131 -2.101 1.00 86.19 295 CYS A CA 1
ATOM 2404 C C . CYS A 1 295 ? 13.993 -9.247 -1.334 1.00 86.19 295 CYS A C 1
ATOM 2406 O O . CYS A 1 295 ? 13.958 -9.242 -0.105 1.00 86.19 295 CYS A O 1
ATOM 2408 N N . LEU A 1 296 ? 13.411 -10.196 -2.071 1.00 86.31 296 LEU A N 1
ATOM 2409 C CA . LEU A 1 296 ? 12.677 -11.338 -1.527 1.00 86.31 296 LEU A CA 1
ATOM 2410 C C . LEU A 1 296 ? 13.577 -12.545 -1.237 1.00 86.31 296 LEU A C 1
ATOM 2412 O O . LEU A 1 296 ? 13.092 -13.562 -0.755 1.00 86.31 296 LEU A O 1
ATOM 2416 N N . GLY A 1 297 ? 14.873 -12.464 -1.556 1.00 86.50 297 GLY A N 1
ATOM 2417 C CA . GLY A 1 297 ? 15.766 -13.623 -1.548 1.00 86.50 297 GLY A CA 1
ATOM 2418 C C . GLY A 1 297 ? 15.489 -14.622 -2.680 1.00 86.50 297 GLY A C 1
ATOM 2419 O O . GLY A 1 297 ? 15.976 -15.746 -2.630 1.00 86.50 297 GLY A O 1
ATOM 2420 N N . GLU A 1 298 ? 14.725 -14.227 -3.703 1.00 87.00 298 GLU A N 1
ATOM 2421 C CA . GLU A 1 298 ? 14.340 -15.083 -4.837 1.00 87.00 298 GLU A CA 1
ATOM 2422 C C . GLU A 1 298 ? 15.279 -14.947 -6.042 1.00 87.00 298 GLU A C 1
ATOM 2424 O O . GLU A 1 298 ? 15.206 -15.725 -6.989 1.00 87.00 298 GLU A O 1
ATOM 2429 N N . SER A 1 299 ? 16.175 -13.960 -6.010 1.00 86.75 299 SER A N 1
ATOM 2430 C CA . SER A 1 299 ? 17.212 -13.750 -7.017 1.00 86.75 299 SER A CA 1
ATOM 2431 C C . SER A 1 299 ? 18.504 -13.281 -6.354 1.00 86.75 299 SER A C 1
ATOM 2433 O O . SER A 1 299 ? 18.503 -12.766 -5.239 1.00 86.75 299 SER A O 1
ATOM 2435 N N . GLN A 1 300 ? 19.623 -13.426 -7.056 1.00 86.25 300 GLN A N 1
ATOM 2436 C CA . GLN A 1 300 ? 20.894 -12.824 -6.661 1.00 86.25 300 GLN A CA 1
ATOM 2437 C C . GLN A 1 300 ? 21.118 -11.535 -7.452 1.00 86.25 300 GLN A C 1
ATOM 2439 O O . GLN A 1 300 ? 20.769 -11.459 -8.633 1.00 86.25 300 GLN A O 1
ATOM 2444 N N . LEU A 1 301 ? 21.686 -10.519 -6.799 1.00 84.69 301 LEU A N 1
ATOM 2445 C CA . LEU A 1 301 ? 22.139 -9.317 -7.491 1.00 84.69 301 LEU A CA 1
ATOM 2446 C C . LEU A 1 301 ? 23.391 -9.651 -8.316 1.00 84.69 301 LEU A C 1
ATOM 2448 O O . LEU A 1 301 ? 24.286 -10.328 -7.806 1.00 84.69 301 LEU A O 1
ATOM 2452 N N . PRO A 1 302 ? 23.486 -9.180 -9.567 1.00 80.19 302 PRO A N 1
ATOM 2453 C CA . PRO A 1 302 ? 24.677 -9.394 -10.373 1.00 80.19 302 PRO A CA 1
ATOM 2454 C C . PRO A 1 302 ? 25.867 -8.604 -9.811 1.00 80.19 302 PRO A C 1
ATOM 2456 O O . PRO A 1 302 ? 25.721 -7.468 -9.357 1.00 80.19 302 PRO A O 1
ATOM 2459 N N . GLU A 1 303 ? 27.074 -9.165 -9.906 1.00 81.25 303 GLU A N 1
ATOM 2460 C CA . GLU A 1 303 ? 28.299 -8.420 -9.606 1.00 81.25 303 GLU A CA 1
ATOM 2461 C C . GLU A 1 303 ? 28.510 -7.293 -10.633 1.00 81.25 303 GLU A C 1
ATOM 2463 O O . GLU A 1 303 ? 28.771 -7.518 -11.823 1.00 81.25 303 GLU A O 1
ATOM 2468 N N . LEU A 1 304 ? 28.415 -6.042 -10.179 1.00 78.88 304 LEU A N 1
ATOM 2469 C CA . LEU A 1 304 ? 28.580 -4.866 -11.031 1.00 78.88 304 LEU A CA 1
ATOM 2470 C C . LEU A 1 304 ? 30.063 -4.585 -11.312 1.00 78.88 304 LEU A C 1
ATOM 2472 O O . LEU A 1 304 ? 30.747 -3.901 -10.555 1.00 78.88 304 LEU A O 1
ATOM 2476 N N . ARG A 1 305 ? 30.562 -5.073 -12.450 1.00 87.88 305 ARG A N 1
ATOM 2477 C CA . ARG A 1 305 ? 31.851 -4.645 -13.016 1.00 87.88 305 ARG A CA 1
ATOM 2478 C C . ARG A 1 305 ? 31.724 -3.299 -13.737 1.00 87.88 305 ARG A C 1
ATOM 2480 O O . ARG A 1 305 ? 30.658 -2.954 -14.242 1.00 87.88 305 ARG A O 1
ATOM 2487 N N . TRP A 1 306 ? 32.830 -2.555 -13.838 1.00 86.06 306 TRP A N 1
ATOM 2488 C CA . TRP A 1 306 ? 32.848 -1.200 -14.416 1.00 86.06 306 TRP A CA 1
ATOM 2489 C C . TRP A 1 306 ? 32.269 -1.138 -15.838 1.00 86.06 306 TRP A C 1
ATOM 2491 O O . TRP A 1 306 ? 31.557 -0.197 -16.170 1.00 86.06 306 TRP A O 1
ATOM 2501 N N . TYR A 1 307 ? 32.515 -2.159 -16.664 1.00 87.06 307 TYR A N 1
ATOM 2502 C CA . TYR A 1 307 ? 32.064 -2.182 -18.057 1.00 87.06 307 TYR A CA 1
ATOM 2503 C C . TYR A 1 307 ? 30.560 -2.421 -18.198 1.00 87.06 307 TYR A C 1
ATOM 2505 O O . TYR A 1 307 ? 29.989 -2.065 -19.225 1.00 87.06 307 TYR A O 1
ATOM 2513 N N . HIS A 1 308 ? 29.887 -2.966 -17.175 1.00 87.25 308 HIS A N 1
ATOM 2514 C CA . HIS A 1 308 ? 28.433 -3.081 -17.204 1.00 87.25 308 HIS A CA 1
ATOM 2515 C C . HIS A 1 308 ? 27.798 -1.692 -17.323 1.00 87.25 308 HIS A C 1
ATOM 2517 O O . HIS A 1 308 ? 26.784 -1.559 -17.994 1.00 87.25 308 HIS A O 1
ATOM 2523 N N . TRP A 1 309 ? 28.403 -0.645 -16.760 1.00 89.69 309 TRP A N 1
ATOM 2524 C CA . TRP A 1 309 ? 27.892 0.723 -16.868 1.00 89.69 309 TRP A CA 1
ATOM 2525 C C . TRP A 1 309 ? 27.929 1.298 -18.289 1.00 89.69 309 TRP A C 1
ATOM 2527 O O . TRP A 1 309 ? 27.299 2.319 -18.524 1.00 89.69 309 TRP A O 1
ATOM 2537 N N . LEU A 1 310 ? 28.609 0.661 -19.249 1.00 93.88 310 LEU A N 1
ATOM 2538 C CA . LEU A 1 310 ? 28.566 1.087 -20.653 1.00 93.88 310 LEU A CA 1
ATOM 2539 C C . LEU A 1 310 ? 27.237 0.721 -21.334 1.00 93.88 310 LEU A C 1
ATOM 2541 O O . LEU A 1 310 ? 26.835 1.387 -22.287 1.00 93.88 310 LEU A O 1
ATOM 2545 N N . TYR A 1 311 ? 26.553 -0.313 -20.837 1.00 95.00 311 TYR A N 1
ATOM 2546 C CA . TYR A 1 311 ? 25.263 -0.773 -21.342 1.00 95.00 311 TYR A CA 1
ATOM 2547 C C . TYR A 1 311 ? 24.125 -0.367 -20.400 1.00 95.00 311 TYR A C 1
ATOM 2549 O O . TYR A 1 311 ? 24.162 -0.639 -19.194 1.00 95.00 311 TYR A O 1
ATOM 2557 N N . ASN A 1 312 ? 23.117 0.281 -20.976 1.00 95.12 312 ASN A N 1
ATOM 2558 C CA . ASN A 1 312 ? 21.986 0.932 -20.329 1.00 95.12 312 ASN A CA 1
ATOM 2559 C C . ASN A 1 312 ? 22.383 1.812 -19.119 1.00 95.12 312 ASN A C 1
ATOM 2561 O O . ASN A 1 312 ? 21.845 1.630 -18.019 1.00 95.12 312 ASN A O 1
ATOM 2565 N N . PRO A 1 313 ? 23.343 2.752 -19.265 1.00 94.19 313 PRO A N 1
ATOM 2566 C CA . PRO A 1 313 ? 23.811 3.582 -18.151 1.00 94.19 313 PRO A CA 1
ATOM 2567 C C . PRO A 1 313 ? 22.677 4.369 -17.493 1.00 94.19 313 PRO A C 1
ATOM 2569 O O . PRO A 1 313 ? 22.618 4.468 -16.269 1.00 94.19 313 PRO A O 1
ATOM 2572 N N . VAL A 1 314 ? 21.760 4.912 -18.300 1.00 93.31 314 VAL A N 1
ATOM 2573 C CA . VAL A 1 314 ? 20.652 5.741 -17.812 1.00 93.31 314 VAL A CA 1
ATOM 2574 C C . VAL A 1 314 ? 19.681 4.898 -16.994 1.00 93.31 314 VAL A C 1
ATOM 2576 O O . VAL A 1 314 ? 19.343 5.279 -15.876 1.00 93.31 314 VAL A O 1
ATOM 2579 N N . GLY A 1 315 ? 19.296 3.721 -17.497 1.00 92.69 315 GLY A N 1
ATOM 2580 C CA . GLY A 1 315 ? 18.433 2.795 -16.766 1.00 92.69 315 GLY A CA 1
ATOM 2581 C C . GLY A 1 315 ? 19.028 2.352 -15.431 1.00 92.69 315 GLY A C 1
ATOM 2582 O O . GLY A 1 315 ? 18.327 2.309 -14.423 1.00 92.69 315 GLY A O 1
ATOM 2583 N N . LYS A 1 316 ? 20.343 2.114 -15.384 1.00 91.50 316 LYS A N 1
ATOM 2584 C CA . LYS A 1 316 ? 21.038 1.757 -14.137 1.00 91.50 316 LYS A CA 1
ATOM 2585 C C . LYS A 1 316 ? 21.015 2.884 -13.122 1.00 91.50 316 LYS A C 1
ATOM 2587 O O . LYS A 1 316 ? 20.720 2.622 -11.959 1.00 91.50 316 LYS A O 1
ATOM 2592 N N . VAL A 1 317 ? 21.275 4.121 -13.548 1.00 90.38 317 VAL A N 1
ATOM 2593 C CA . VAL A 1 317 ? 21.144 5.294 -12.671 1.00 90.38 317 VAL A CA 1
ATOM 2594 C C . VAL A 1 317 ? 19.712 5.413 -12.147 1.00 90.38 317 VAL A C 1
ATOM 2596 O O . VAL A 1 317 ? 19.528 5.592 -10.945 1.00 90.38 317 VAL A O 1
ATOM 2599 N N . LEU A 1 318 ? 18.701 5.244 -13.008 1.00 88.75 318 LEU A N 1
ATOM 2600 C CA . LEU A 1 318 ? 17.293 5.285 -12.600 1.00 88.75 318 LEU A CA 1
ATOM 2601 C C . LEU A 1 318 ? 16.980 4.237 -11.523 1.00 88.75 318 LEU A C 1
ATOM 2603 O O . LEU A 1 318 ? 16.407 4.588 -10.492 1.00 88.75 318 LEU A O 1
ATOM 2607 N N . ASN A 1 319 ? 17.406 2.987 -11.712 1.00 89.06 319 ASN A N 1
ATOM 2608 C CA . ASN A 1 319 ? 17.136 1.906 -10.761 1.00 89.06 319 ASN A CA 1
ATOM 2609 C C . ASN A 1 319 ? 17.896 2.077 -9.435 1.00 89.06 319 ASN A C 1
ATOM 2611 O O . ASN A 1 319 ? 17.318 1.875 -8.372 1.00 89.06 319 ASN A O 1
ATOM 2615 N N . HIS A 1 320 ? 19.160 2.513 -9.479 1.00 81.75 320 HIS A N 1
ATOM 2616 C CA . HIS A 1 320 ? 19.992 2.675 -8.277 1.00 81.75 320 HIS A CA 1
ATOM 2617 C C . HIS A 1 320 ? 19.709 3.965 -7.494 1.00 81.75 320 HIS A C 1
ATOM 2619 O O . HIS A 1 320 ? 20.096 4.069 -6.333 1.00 81.75 320 HIS A O 1
ATOM 2625 N N . SER A 1 321 ? 19.043 4.953 -8.101 1.00 72.06 321 SER A N 1
ATOM 2626 C CA . SER A 1 321 ? 18.709 6.216 -7.426 1.00 72.06 321 SER A CA 1
ATOM 2627 C C . SER A 1 321 ? 17.664 6.065 -6.312 1.00 72.06 321 SER A C 1
ATOM 2629 O O . SER A 1 321 ? 17.579 6.913 -5.426 1.00 72.06 321 SER A O 1
ATOM 2631 N N . SER A 1 322 ? 16.891 4.976 -6.328 1.00 62.53 322 SER A N 1
ATOM 2632 C CA . SER A 1 322 ? 15.926 4.629 -5.287 1.00 62.53 322 SER A CA 1
ATOM 2633 C C . SER A 1 322 ? 16.402 3.392 -4.530 1.00 62.53 322 SER A C 1
ATOM 2635 O O . SER A 1 322 ? 16.370 2.298 -5.093 1.00 62.53 322 SER A O 1
ATOM 2637 N N . SER A 1 323 ? 16.819 3.526 -3.266 1.00 59.28 323 SER A N 1
ATOM 2638 C CA . SER A 1 323 ? 17.097 2.339 -2.453 1.00 59.28 323 SER A CA 1
ATOM 2639 C C . SER A 1 323 ? 15.791 1.580 -2.198 1.00 59.28 323 SER A C 1
ATOM 2641 O O . SER A 1 323 ? 14.840 2.095 -1.604 1.00 59.28 323 SER A O 1
ATOM 2643 N N . LEU A 1 324 ? 15.720 0.342 -2.685 1.00 65.31 324 LEU A N 1
ATOM 2644 C CA . LEU A 1 324 ? 14.697 -0.610 -2.269 1.00 65.31 324 LEU A CA 1
ATOM 2645 C C . LEU A 1 324 ? 15.073 -1.102 -0.870 1.00 65.31 324 LEU A C 1
ATOM 2647 O O . LEU A 1 324 ? 15.777 -2.093 -0.700 1.00 65.31 324 LEU A O 1
ATOM 2651 N N . ASP A 1 325 ? 14.632 -0.368 0.147 1.00 64.75 325 ASP A N 1
ATOM 2652 C CA . ASP A 1 325 ? 14.832 -0.732 1.548 1.00 64.75 325 ASP A CA 1
ATOM 2653 C C . ASP A 1 325 ? 13.881 -1.882 1.931 1.00 64.75 325 ASP A C 1
ATOM 2655 O O . ASP A 1 325 ? 12.888 -1.697 2.630 1.00 64.75 325 ASP A O 1
ATOM 2659 N N . CYS A 1 326 ? 14.180 -3.094 1.469 1.00 67.25 326 CYS A N 1
ATOM 2660 C CA . CYS A 1 326 ? 13.387 -4.311 1.684 1.00 67.25 326 CYS A CA 1
ATOM 2661 C C . CYS A 1 326 ? 13.041 -4.574 3.155 1.00 67.25 326 CYS A C 1
ATOM 2663 O O . CYS A 1 326 ? 11.939 -5.012 3.483 1.00 67.25 326 CYS A O 1
ATOM 2665 N N . TYR A 1 327 ? 13.958 -4.228 4.063 1.00 57.00 327 TYR A N 1
ATOM 2666 C CA . TYR A 1 327 ? 13.753 -4.350 5.506 1.00 57.00 327 TYR A CA 1
ATOM 2667 C C . TYR A 1 327 ? 12.585 -3.488 6.014 1.00 57.00 327 TYR A C 1
ATOM 2669 O O . TYR A 1 327 ? 11.924 -3.868 6.982 1.00 57.00 327 TYR A O 1
ATOM 2677 N N . ARG A 1 328 ? 12.287 -2.350 5.361 1.00 60.12 328 ARG A N 1
ATOM 2678 C CA . ARG A 1 328 ? 11.179 -1.465 5.753 1.00 60.12 328 ARG A CA 1
ATOM 2679 C C . ARG A 1 328 ? 9.824 -2.107 5.544 1.00 60.12 328 ARG A C 1
ATOM 2681 O O . ARG A 1 328 ? 8.876 -1.635 6.159 1.00 60.12 328 ARG A O 1
ATOM 2688 N N . TYR A 1 329 ? 9.734 -3.166 4.748 1.00 66.81 329 TYR A N 1
ATOM 2689 C CA . TYR A 1 329 ? 8.491 -3.874 4.461 1.00 66.81 329 TYR A CA 1
ATOM 2690 C C . TYR A 1 329 ? 8.459 -5.276 5.066 1.00 66.81 329 TYR A C 1
ATOM 2692 O O . TYR A 1 329 ? 7.623 -6.077 4.671 1.00 66.81 329 TYR A O 1
ATOM 2700 N N . ASN A 1 330 ? 9.320 -5.583 6.045 1.00 75.81 330 ASN A N 1
ATOM 2701 C CA . ASN A 1 330 ? 9.233 -6.854 6.759 1.00 75.81 330 ASN A CA 1
ATOM 2702 C C . ASN A 1 330 ? 7.853 -6.986 7.436 1.00 75.81 330 ASN A C 1
ATOM 2704 O O . ASN A 1 330 ? 7.550 -6.269 8.393 1.00 75.81 330 ASN A O 1
ATOM 2708 N N . LEU A 1 331 ? 7.020 -7.886 6.906 1.00 89.06 331 LEU A N 1
ATOM 2709 C CA . LEU A 1 331 ? 5.666 -8.145 7.396 1.00 89.06 331 LEU A CA 1
ATOM 2710 C C . LEU A 1 331 ? 5.640 -9.173 8.529 1.00 89.06 331 LEU A C 1
ATOM 2712 O O . LEU A 1 331 ? 4.668 -9.210 9.273 1.00 89.06 331 LEU A O 1
ATOM 2716 N N . GLN A 1 332 ? 6.718 -9.937 8.740 1.00 89.31 332 GLN A N 1
ATOM 2717 C CA . GLN A 1 332 ? 6.774 -10.998 9.759 1.00 89.31 332 GLN A CA 1
ATOM 2718 C C . GLN A 1 332 ? 6.555 -10.470 11.185 1.00 89.31 332 GLN A C 1
ATOM 2720 O O . GLN A 1 332 ? 6.048 -11.183 12.045 1.00 89.31 332 GLN A O 1
ATOM 2725 N N . GLN A 1 333 ? 6.871 -9.196 11.438 1.00 91.00 333 GLN A N 1
ATOM 2726 C CA . GLN A 1 333 ? 6.610 -8.553 12.731 1.00 91.00 333 GLN A CA 1
ATOM 2727 C C . GLN A 1 333 ? 5.113 -8.474 13.075 1.00 91.00 333 GLN A C 1
ATOM 2729 O O . GLN A 1 333 ? 4.769 -8.397 14.251 1.00 91.00 333 GLN A O 1
ATOM 2734 N N . LEU A 1 334 ? 4.215 -8.513 12.082 1.00 94.75 334 LEU A N 1
ATOM 2735 C CA . LEU A 1 334 ? 2.769 -8.529 12.317 1.00 94.75 334 LEU A CA 1
ATOM 2736 C C . LEU A 1 334 ? 2.329 -9.771 13.093 1.00 94.75 334 LEU A C 1
ATOM 2738 O O . LEU A 1 334 ? 1.495 -9.663 13.988 1.00 94.75 334 LEU A O 1
ATOM 2742 N N . GLU A 1 335 ? 2.929 -10.926 12.799 1.00 95.69 335 GLU A N 1
ATOM 2743 C CA . GLU A 1 335 ? 2.640 -12.161 13.525 1.00 95.69 335 GLU A CA 1
ATOM 2744 C C . GLU A 1 335 ? 3.107 -12.062 14.980 1.00 95.69 335 GLU A C 1
ATOM 2746 O O . GLU A 1 335 ? 2.379 -12.465 15.884 1.00 95.69 335 GLU A O 1
ATOM 2751 N N . GLN A 1 336 ? 4.258 -11.429 15.233 1.00 94.56 336 GLN A N 1
ATOM 2752 C CA . GLN A 1 336 ? 4.704 -11.170 16.602 1.00 94.56 336 GLN A CA 1
ATOM 2753 C C . GLN A 1 336 ? 3.721 -10.261 17.353 1.00 94.56 336 GLN A C 1
ATOM 2755 O O . GLN A 1 336 ? 3.327 -10.589 18.466 1.00 94.56 336 GLN A O 1
ATOM 2760 N N . HIS A 1 337 ? 3.248 -9.173 16.735 1.00 94.88 337 HIS A N 1
ATOM 2761 C CA . HIS A 1 337 ? 2.244 -8.299 17.355 1.00 94.88 337 HIS A CA 1
ATOM 2762 C C . HIS A 1 337 ? 0.931 -9.032 17.673 1.00 94.88 337 HIS A C 1
ATOM 2764 O O . HIS A 1 337 ? 0.315 -8.770 18.711 1.00 94.88 337 HIS A O 1
ATOM 2770 N N . ARG A 1 338 ? 0.507 -9.967 16.813 1.00 96.38 338 ARG A N 1
ATOM 2771 C CA . ARG A 1 338 ? -0.654 -10.829 17.066 1.00 96.38 338 ARG A CA 1
ATOM 2772 C C . ARG A 1 338 ? -0.405 -11.740 18.269 1.00 96.38 338 ARG A C 1
ATOM 2774 O O . ARG A 1 338 ? -1.220 -11.759 19.188 1.00 96.38 338 ARG A O 1
ATOM 2781 N N . LEU A 1 339 ? 0.725 -12.451 18.281 1.00 95.75 339 LEU A N 1
ATOM 2782 C CA . LEU A 1 339 ? 1.124 -13.347 19.371 1.00 95.75 339 LEU A CA 1
ATOM 2783 C C . LEU A 1 339 ? 1.212 -12.612 20.712 1.00 95.75 339 LEU A C 1
ATOM 2785 O O . LEU A 1 339 ? 0.661 -13.090 21.700 1.00 95.75 339 LEU A O 1
ATOM 2789 N N . ASP A 1 340 ? 1.823 -11.428 20.735 1.00 94.88 340 ASP A N 1
ATOM 2790 C CA . ASP A 1 340 ? 1.930 -10.589 21.932 1.00 94.88 340 ASP A CA 1
ATOM 2791 C C . ASP A 1 340 ? 0.550 -10.173 22.464 1.00 94.88 340 ASP A C 1
ATOM 2793 O O . ASP A 1 340 ? 0.353 -10.088 23.675 1.00 94.88 340 ASP A O 1
ATOM 2797 N N . THR A 1 341 ? -0.422 -9.960 21.570 1.00 95.00 341 THR A N 1
ATOM 2798 C CA . THR A 1 341 ? -1.800 -9.591 21.935 1.00 95.00 341 THR A CA 1
ATOM 2799 C C . THR A 1 341 ? -2.567 -10.762 22.551 1.00 95.00 341 THR A C 1
ATOM 2801 O O . THR A 1 341 ? -3.334 -10.555 23.486 1.00 95.00 341 THR A O 1
ATOM 2804 N N . ILE A 1 342 ? -2.359 -11.993 22.068 1.00 94.38 342 ILE A N 1
ATOM 2805 C CA . ILE A 1 342 ? -3.067 -13.178 22.586 1.00 94.38 342 ILE A CA 1
ATOM 2806 C C . ILE A 1 342 ? -2.355 -13.861 23.762 1.00 94.38 342 ILE A C 1
ATOM 2808 O O . ILE A 1 342 ? -2.979 -14.616 24.502 1.00 94.38 342 ILE A O 1
ATOM 2812 N N . ALA A 1 343 ? -1.061 -13.609 2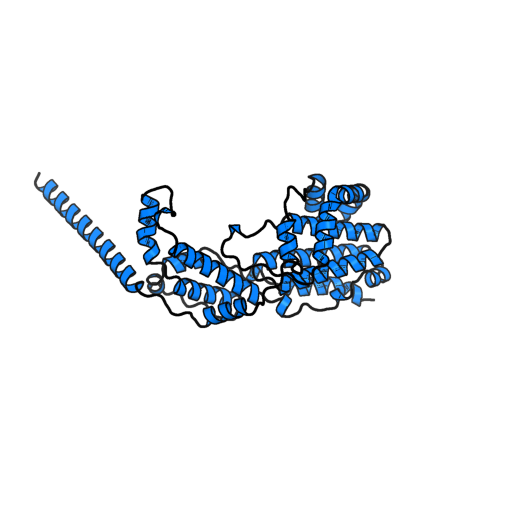3.968 1.00 92.00 343 ALA A N 1
ATOM 2813 C CA . ALA A 1 343 ? -0.278 -14.238 25.032 1.00 92.00 343 ALA A CA 1
ATOM 2814 C C . ALA A 1 343 ? -0.825 -14.022 26.463 1.00 92.00 343 ALA A C 1
ATOM 2816 O O . ALA A 1 343 ? -0.656 -14.924 27.288 1.00 92.00 343 ALA A O 1
ATOM 2817 N N . PRO A 1 344 ? -1.448 -12.878 26.815 1.00 87.81 344 PRO A N 1
ATOM 2818 C CA . PRO A 1 344 ? -2.130 -12.713 28.100 1.00 87.81 344 PRO A CA 1
ATOM 2819 C C . PRO A 1 344 ? -3.383 -13.589 28.224 1.00 87.81 344 PRO A C 1
ATOM 2821 O O . PRO A 1 344 ? -3.644 -14.119 29.298 1.00 87.81 344 PRO A O 1
ATOM 2824 N N . LEU A 1 345 ? -4.102 -13.804 27.116 1.00 88.69 345 LEU A N 1
ATOM 2825 C CA . LEU A 1 345 ? -5.367 -14.546 27.081 1.00 88.69 345 LEU A CA 1
ATOM 2826 C C . LEU A 1 345 ? -5.183 -16.046 27.345 1.00 88.69 345 LEU A C 1
ATOM 2828 O O . LEU A 1 345 ? -6.094 -16.689 27.840 1.00 88.69 345 LEU A O 1
ATOM 2832 N N . ALA A 1 346 ? -4.013 -16.604 27.021 1.00 76.62 346 ALA A N 1
ATOM 2833 C CA . ALA A 1 346 ? -3.724 -18.035 27.160 1.00 76.62 346 ALA A CA 1
ATOM 2834 C C . ALA A 1 346 ? -3.249 -18.461 28.566 1.00 76.62 346 ALA A C 1
ATOM 2836 O O . ALA A 1 346 ? -2.985 -19.642 28.791 1.00 76.62 346 ALA A O 1
ATOM 2837 N N . ARG A 1 347 ? -3.052 -17.515 29.497 1.00 68.50 347 ARG A N 1
ATOM 2838 C CA . ARG A 1 347 ? -2.573 -17.802 30.868 1.00 68.50 347 ARG A CA 1
ATOM 2839 C C . ARG A 1 347 ? -3.704 -18.070 31.865 1.00 68.50 347 ARG A C 1
ATOM 2841 O O . ARG A 1 347 ? -3.418 -18.311 33.039 1.00 68.50 347 ARG A O 1
ATOM 2848 N N . HIS A 1 348 ? -4.943 -18.032 31.395 1.00 55.72 348 HIS A N 1
ATOM 2849 C CA . HIS A 1 348 ? -6.183 -18.215 32.139 1.00 55.72 348 HIS A CA 1
ATOM 2850 C C . HIS A 1 348 ? -7.077 -19.177 31.358 1.00 55.72 348 HIS A C 1
ATOM 2852 O O . HIS A 1 348 ? -7.851 -19.898 32.025 1.00 55.72 348 HIS A O 1
#

Secondary structure (DSSP, 8-state):
-HHHHHHHHHHHHHHHHHHHHHHHHHHHHHHHTSSPPPPPHHHHHHHHHHHT-PPPPTTTBHHHHHHHH--TTTS---HHHHHHHHHHTSTTHHHHHHHTHHHHHHHHHHTHHHHHHHHHHTT-SB--PPPPS-GGGPPP-HHHHHHHHHHHHHHHHHHHTT-HHHHHHHHHHHHHHHHHHHHH--SHHHHHHHHHHHHHHHHHHHHHHTTS-HHHHHHH--GGGGSPPPTTTT--HHHHHHHHHHHHHHHHHHHHS-GGGS-SSHHHHHHHHHHGGG--HHHHHHHHHHHHHHHTTSSPPP---GGGGGSSHHHHHHHHTS---GGGG--THHHHHHHHHHTTGGG-

pLDDT: mean 89.94, std 8.39, range [55.72, 98.56]

Organism: Alkalimonas amylolytica (NCBI:txid152573)

Radius of gyration: 27.66 Å; chains: 1; bounding box: 76×55×68 Å

Sequence (348 aa):
MLLLQKLTKALLWLTLGTLLLVVSFYVLLLAINWQDEAPSANAHLLQSTFQMNAPVADNINGYSYFLRHNTQALLPVSDKLRALFAACDRKDCYVELSAASPDVYTLIEEHQALLGFYQHLLQFRYWQEPPLRHHSQIPSYQSLASAHRLYLLHIWLQLQADDATAARQLLQQDLQFWRLVIRHNNHLLGISISRAALQRHFFFSQMLLAQLEPEQQVALAPSAWHEPFSVDELSLRNAIAGEWFLRSSLVKEAMASPFNHWGDNWYEQLRMRFVMPLLLPQATANDYATQLLACLGESQLPELRWYHWLYNPVGKVLNHSSSLDCYRYNLQQLEQHRLDTIAPLARH

Foldseek 3Di:
DVVVVVVVVVVVVVVVVVVVVVVVLLVVLLVLLVDFDDFDPLLVLLQVLQVVDDDDDLVQALQNLCVVQVDCVQQPQDPVLVVLVVVCVDPPNVVSCVVCVVVLVVNLVVGVSLLVSQVVSLPHPAHADDQAQDPVPDDDCVSVLSNLVNLLSVLVVCVVVVNLVVSLVSLQSQLVSLLRQLLRDQALVSVLSSLVSLLVSLSSLLVVLVVDDLVSNLSNHHPCLPDFRDPSSQDCSNNLSSVLSNLLSNLVVVLVDDLVPQDPDPVRSVVCVSCNSQAHSSVLSNLLSQLSCVLVVNHDHDDDDPCVCSHSVVSVCVNVVDDPPSVSSRSVVSRVSSCVSCVSNVVD